Protein AF-Q0V6V8-F1 (afdb_monomer)

Structure (mmCIF, N/CA/C/O backbone):
data_AF-Q0V6V8-F1
#
_entry.id   AF-Q0V6V8-F1
#
loop_
_atom_site.group_PDB
_atom_site.id
_atom_site.type_symbol
_atom_site.label_atom_id
_atom_site.label_alt_id
_atom_site.label_comp_id
_atom_site.label_asym_id
_atom_site.label_entity_id
_atom_site.label_seq_id
_atom_site.pdbx_PDB_ins_code
_atom_site.Cartn_x
_atom_site.Cartn_y
_atom_site.Cartn_z
_atom_site.occupancy
_atom_site.B_iso_or_equiv
_atom_site.auth_seq_id
_atom_site.auth_comp_id
_atom_site.auth_asym_id
_atom_site.auth_atom_id
_atom_site.pdbx_PDB_model_num
ATOM 1 N N . MET A 1 1 ? 8.336 23.876 27.450 1.00 26.97 1 MET A N 1
ATOM 2 C CA . MET A 1 1 ? 8.026 23.634 26.025 1.00 26.97 1 MET A CA 1
ATOM 3 C C . MET A 1 1 ? 9.327 23.245 25.355 1.00 26.97 1 MET A C 1
ATOM 5 O O . MET A 1 1 ? 10.175 24.104 25.193 1.00 26.97 1 MET A O 1
ATOM 9 N N . GLY A 1 2 ? 9.538 21.956 25.108 1.00 22.91 2 GLY A N 1
ATOM 10 C CA . GLY A 1 2 ? 10.736 21.446 24.444 1.00 22.91 2 GLY A CA 1
ATOM 11 C C . GLY A 1 2 ? 10.290 20.450 23.388 1.00 22.91 2 GLY A C 1
ATOM 12 O O . GLY A 1 2 ? 9.698 19.428 23.730 1.00 22.91 2 GLY A O 1
ATOM 13 N N . GLU A 1 3 ? 10.479 20.805 22.122 1.00 25.12 3 GLU A N 1
ATOM 14 C CA . GLU A 1 3 ? 10.197 19.956 20.969 1.00 25.12 3 GLU A CA 1
ATOM 15 C C . GLU A 1 3 ? 11.310 18.912 20.848 1.00 25.12 3 GLU A C 1
ATOM 17 O O . GLU A 1 3 ? 12.482 19.253 20.697 1.00 25.12 3 GLU A O 1
ATOM 22 N N . LEU A 1 4 ? 10.954 17.631 20.945 1.00 24.23 4 LEU A N 1
ATOM 23 C CA . LEU A 1 4 ? 11.889 16.541 20.692 1.00 24.23 4 LEU A CA 1
ATOM 24 C C . LEU A 1 4 ? 11.848 16.213 19.195 1.00 24.23 4 LEU A C 1
ATOM 26 O O . LEU A 1 4 ? 10.980 15.480 18.727 1.00 24.23 4 LEU A O 1
ATOM 30 N N . MET A 1 5 ? 12.776 16.794 18.440 1.00 26.39 5 MET A N 1
ATOM 31 C CA . MET A 1 5 ? 12.994 16.497 17.026 1.00 26.39 5 MET A CA 1
ATOM 32 C C . MET A 1 5 ? 13.840 15.215 16.923 1.00 26.39 5 MET A C 1
ATOM 34 O O . MET A 1 5 ? 15.052 15.253 17.126 1.00 26.39 5 MET A O 1
ATOM 38 N N . LEU A 1 6 ? 13.219 14.059 16.662 1.00 28.25 6 LEU A N 1
ATOM 39 C CA . LEU A 1 6 ? 13.949 12.797 16.485 1.00 28.25 6 LEU A CA 1
ATOM 40 C C . LEU A 1 6 ? 14.248 12.569 14.997 1.00 28.25 6 LEU A C 1
ATOM 42 O O . LEU A 1 6 ? 13.395 12.117 14.239 1.00 28.25 6 LEU A O 1
ATOM 46 N N . PHE A 1 7 ? 15.473 12.887 14.583 1.00 23.91 7 PHE A N 1
ATOM 47 C CA . PHE A 1 7 ? 15.948 12.689 13.213 1.00 23.91 7 PHE A CA 1
ATOM 48 C C . PHE A 1 7 ? 16.562 11.284 13.078 1.00 23.91 7 PHE A C 1
ATOM 50 O O . PHE A 1 7 ? 17.737 11.078 13.382 1.00 23.91 7 PHE A O 1
ATOM 57 N N . VAL A 1 8 ? 15.781 10.287 12.650 1.00 29.03 8 VAL A N 1
ATOM 58 C CA . VAL A 1 8 ? 16.333 8.966 12.297 1.00 29.03 8 VAL A CA 1
ATOM 59 C C . VAL A 1 8 ? 16.793 9.032 10.843 1.00 29.03 8 VAL A C 1
ATOM 61 O O . VAL A 1 8 ? 15.977 9.143 9.936 1.00 29.03 8 VAL A O 1
ATOM 64 N N . ARG A 1 9 ? 18.112 8.972 10.624 1.00 24.50 9 ARG A N 1
ATOM 65 C CA . ARG A 1 9 ? 18.817 9.191 9.341 1.00 24.50 9 ARG A CA 1
ATOM 66 C C . ARG A 1 9 ? 18.415 8.290 8.151 1.00 24.50 9 ARG A C 1
ATOM 68 O O . ARG A 1 9 ? 19.031 8.405 7.098 1.00 24.50 9 ARG A O 1
ATOM 75 N N . THR A 1 10 ? 17.375 7.467 8.268 1.00 29.45 10 THR A N 1
ATOM 76 C CA . THR A 1 10 ? 16.919 6.548 7.208 1.00 29.45 10 THR A CA 1
ATOM 77 C C . THR A 1 10 ? 15.411 6.630 6.923 1.00 29.45 10 THR A C 1
ATOM 79 O O . THR A 1 10 ? 14.919 5.923 6.055 1.00 29.45 10 THR A O 1
ATOM 82 N N . LEU A 1 11 ? 14.653 7.506 7.592 1.00 34.38 11 LEU A N 1
ATOM 83 C CA . LEU A 1 11 ? 13.232 7.728 7.300 1.00 34.38 11 LEU A CA 1
ATOM 84 C C . LEU A 1 11 ? 12.907 9.218 7.428 1.00 34.38 11 LEU A C 1
ATOM 86 O O . LEU A 1 11 ? 13.152 9.813 8.475 1.00 34.38 11 LEU A O 1
ATOM 90 N N . GLY A 1 12 ? 12.308 9.820 6.400 1.00 29.38 12 GLY A N 1
ATOM 91 C CA . GLY A 1 12 ? 11.686 11.140 6.503 1.00 29.38 12 GLY A CA 1
ATOM 92 C C . GLY A 1 12 ? 10.381 11.055 7.293 1.00 29.38 12 GLY A C 1
ATOM 93 O O . GLY A 1 12 ? 9.306 11.289 6.763 1.00 29.38 12 GLY A O 1
ATOM 94 N N . LEU A 1 13 ? 10.444 10.667 8.562 1.00 35.47 13 LEU A N 1
ATOM 95 C CA . LEU A 1 13 ? 9.288 10.659 9.448 1.00 35.47 13 LEU A CA 1
ATOM 96 C C . LEU A 1 13 ? 9.053 12.098 9.940 1.00 35.47 13 LEU A C 1
ATOM 98 O O . LEU A 1 13 ? 9.766 12.570 10.825 1.00 35.47 13 LEU A O 1
ATOM 102 N N . LEU A 1 14 ? 8.085 12.819 9.369 1.00 34.00 14 LEU A N 1
ATOM 103 C CA . LEU A 1 14 ? 7.669 14.117 9.905 1.00 34.00 14 LEU A CA 1
ATOM 104 C C . LEU A 1 14 ? 6.582 13.872 10.952 1.00 34.00 14 LEU A C 1
ATOM 106 O O . LEU A 1 14 ? 5.425 13.628 10.616 1.00 34.00 14 LEU A O 1
ATOM 110 N N . ILE A 1 15 ? 6.963 13.927 12.229 1.00 38.44 15 ILE A N 1
ATOM 111 C CA . ILE A 1 15 ? 6.007 13.925 13.336 1.00 38.44 15 ILE A CA 1
ATOM 112 C C . ILE A 1 15 ? 5.662 15.380 13.653 1.00 38.44 15 ILE A C 1
ATOM 114 O O . ILE A 1 15 ? 6.440 16.068 14.316 1.00 38.44 15 ILE A O 1
ATOM 118 N N . ARG A 1 16 ? 4.510 15.870 13.186 1.00 36.81 16 ARG A N 1
ATOM 119 C CA . ARG A 1 16 ? 4.026 17.216 13.527 1.00 36.81 16 ARG A CA 1
ATOM 120 C C . ARG A 1 16 ? 2.822 17.092 14.443 1.00 36.81 16 ARG A C 1
ATOM 122 O O . ARG A 1 16 ? 1.744 16.718 14.010 1.00 36.81 16 ARG A O 1
ATOM 129 N N . GLY A 1 17 ? 3.018 17.375 15.729 1.00 37.09 17 GLY A N 1
ATOM 130 C CA . GLY A 1 17 ? 1.964 17.787 16.668 1.00 37.09 17 GLY A CA 1
ATOM 131 C C . GLY A 1 17 ? 0.726 16.898 16.876 1.00 37.09 17 GLY A C 1
ATOM 132 O O . GLY A 1 17 ? -0.144 17.362 17.608 1.00 37.09 17 GLY A O 1
ATOM 133 N N . LYS A 1 18 ? 0.638 15.704 16.262 1.00 36.09 18 LYS A N 1
ATOM 134 C CA . LYS A 1 18 ? -0.418 14.657 16.310 1.00 36.09 18 LYS A CA 1
ATOM 135 C C . LYS A 1 18 ? -0.394 13.744 15.065 1.00 36.09 18 LYS A C 1
ATOM 137 O O . LYS A 1 18 ? -1.067 12.718 15.063 1.00 36.09 18 LYS A O 1
ATOM 142 N N . GLU A 1 19 ? 0.377 14.084 14.036 1.00 37.41 19 GLU A N 1
ATOM 143 C CA . GLU A 1 19 ? 0.430 13.377 12.750 1.00 37.41 19 GLU A CA 1
ATOM 144 C C . GLU A 1 19 ? 1.799 12.738 12.514 1.00 37.41 19 GLU A C 1
ATOM 146 O O . GLU A 1 19 ? 2.819 13.288 12.932 1.00 37.41 19 GLU A O 1
ATOM 151 N N . VAL A 1 20 ? 1.819 11.588 11.833 1.00 38.41 20 VAL A N 1
ATOM 152 C CA . VAL A 1 20 ? 3.042 10.929 11.362 1.00 38.41 20 VAL A CA 1
ATOM 153 C C . VAL A 1 20 ? 2.982 10.867 9.837 1.00 38.41 20 VAL A C 1
ATOM 155 O O . VAL A 1 20 ? 2.332 9.994 9.266 1.00 38.41 20 VAL A O 1
ATOM 158 N N . GLY A 1 21 ? 3.671 11.790 9.168 1.00 33.84 21 GLY A N 1
ATOM 159 C CA . GLY A 1 21 ? 3.926 11.697 7.733 1.00 33.84 21 GLY A CA 1
ATOM 160 C C . GLY A 1 21 ? 5.146 10.814 7.482 1.00 33.84 21 GLY A C 1
ATOM 161 O O . GLY A 1 21 ? 6.249 11.169 7.898 1.00 33.84 21 GLY A O 1
ATOM 162 N N . LEU A 1 22 ? 4.973 9.668 6.818 1.00 35.56 22 LEU A N 1
ATOM 163 C CA . LEU A 1 22 ? 6.096 8.903 6.272 1.00 35.56 22 LEU A CA 1
ATOM 164 C C . LEU A 1 22 ? 6.492 9.507 4.916 1.00 35.56 22 LEU A C 1
ATOM 166 O O . LEU A 1 22 ? 5.896 9.191 3.893 1.00 35.56 22 LEU A O 1
ATOM 170 N N . TYR A 1 23 ? 7.520 10.349 4.896 1.00 33.91 23 TYR A N 1
ATOM 171 C CA . TYR A 1 23 ? 8.193 10.777 3.671 1.00 33.91 23 TYR A CA 1
ATOM 172 C C . TYR A 1 23 ? 9.336 9.798 3.379 1.00 33.91 23 TYR A C 1
ATOM 174 O O . TYR A 1 23 ? 10.405 9.842 3.993 1.00 33.91 23 TYR A O 1
ATOM 182 N N . VAL A 1 24 ? 9.098 8.860 2.462 1.00 36.22 24 VAL A N 1
ATOM 183 C CA . VAL A 1 24 ? 10.110 7.882 2.041 1.00 36.22 24 VAL A CA 1
ATOM 184 C C . VAL A 1 24 ? 10.928 8.470 0.892 1.00 36.22 24 VAL A C 1
ATOM 186 O O . VAL A 1 24 ? 10.384 8.859 -0.138 1.00 36.22 24 VAL A O 1
ATOM 189 N N . LYS A 1 25 ? 12.253 8.525 1.066 1.00 34.59 25 LYS A N 1
ATOM 190 C CA . LYS A 1 25 ? 13.203 8.766 -0.025 1.00 34.59 25 LYS A CA 1
ATOM 191 C C . LYS A 1 25 ? 13.348 7.458 -0.804 1.00 34.59 25 LYS A C 1
ATOM 193 O O . LYS A 1 25 ? 13.936 6.519 -0.280 1.00 34.59 25 LYS A O 1
ATOM 198 N N . GLN A 1 26 ? 12.817 7.400 -2.021 1.00 39.97 26 GLN A N 1
ATOM 199 C CA . GLN A 1 26 ? 12.976 6.234 -2.890 1.00 39.97 26 GLN A CA 1
ATOM 200 C C . GLN A 1 26 ? 14.345 6.253 -3.558 1.00 39.97 26 GLN A C 1
ATOM 202 O O . GLN A 1 26 ? 14.720 7.240 -4.191 1.00 39.97 26 GLN A O 1
ATOM 207 N N . LEU A 1 27 ? 15.090 5.165 -3.396 1.00 39.53 27 LEU A N 1
ATOM 208 C CA . LEU A 1 27 ? 16.346 4.915 -4.090 1.00 39.53 27 LEU A CA 1
ATOM 209 C C . LEU A 1 27 ? 16.116 3.743 -5.043 1.00 39.53 27 LEU A C 1
ATOM 211 O O . LEU A 1 27 ? 15.821 2.639 -4.599 1.00 39.53 27 LEU A O 1
ATOM 21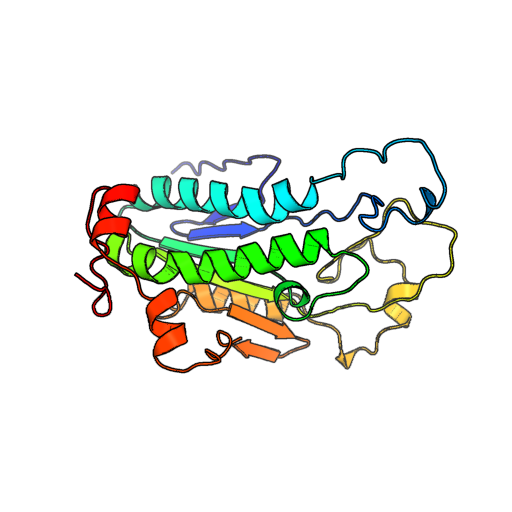5 N N . VAL A 1 28 ? 16.261 3.989 -6.342 1.00 48.75 28 VAL A N 1
ATOM 216 C CA . VAL A 1 28 ? 16.497 2.942 -7.344 1.00 48.75 28 VAL A CA 1
ATOM 217 C C . VAL A 1 28 ? 17.877 3.229 -7.925 1.00 48.75 28 VAL A C 1
ATOM 219 O O . VAL A 1 28 ? 18.030 3.717 -9.036 1.00 48.75 28 VAL A O 1
ATOM 222 N N . ASP A 1 29 ? 18.904 3.073 -7.094 1.00 45.50 29 ASP A N 1
ATOM 223 C CA . ASP A 1 29 ? 20.272 3.480 -7.452 1.00 45.50 29 ASP A CA 1
ATOM 224 C C . ASP A 1 29 ? 21.145 2.299 -7.907 1.00 45.50 29 ASP A C 1
ATOM 226 O O . ASP A 1 29 ? 22.296 2.485 -8.287 1.00 45.50 29 ASP A O 1
ATOM 230 N N . GLU A 1 30 ? 20.607 1.075 -7.931 1.00 49.97 30 GLU A N 1
ATOM 231 C CA . GLU A 1 30 ? 21.398 -0.118 -8.237 1.00 49.97 30 GLU A CA 1
ATOM 232 C C . GLU A 1 30 ? 20.890 -0.834 -9.491 1.00 49.97 30 GLU A C 1
ATOM 234 O O . GLU A 1 30 ? 19.755 -1.298 -9.576 1.00 49.97 30 GLU A O 1
ATOM 239 N N . CYS A 1 31 ? 21.763 -0.928 -10.497 1.00 53.81 31 CYS A N 1
ATOM 240 C CA . CYS A 1 31 ? 21.500 -1.569 -11.788 1.00 53.81 31 CYS A CA 1
ATOM 241 C C . CYS A 1 31 ? 21.583 -3.099 -11.701 1.00 53.81 31 CYS A C 1
ATOM 243 O O . CYS A 1 31 ? 22.208 -3.744 -12.545 1.00 53.81 31 CYS A O 1
ATOM 245 N N . SER A 1 32 ? 20.981 -3.692 -10.671 1.00 62.06 32 SER A N 1
ATOM 246 C CA . SER A 1 32 ? 20.767 -5.134 -10.643 1.00 62.06 32 SER A CA 1
ATOM 247 C C . SER A 1 32 ? 19.559 -5.466 -11.527 1.00 62.06 32 SER A C 1
ATOM 249 O O . SER A 1 32 ? 18.553 -4.759 -11.534 1.00 62.06 32 SER A O 1
ATOM 251 N N . SER A 1 33 ? 19.674 -6.506 -12.354 1.00 74.56 33 SER A N 1
ATOM 252 C CA . SER A 1 33 ? 18.613 -6.900 -13.284 1.00 74.56 33 SER A CA 1
ATOM 253 C C . SER A 1 33 ? 18.130 -8.298 -12.953 1.00 74.56 33 SER A C 1
ATOM 255 O O . SER A 1 33 ? 18.869 -9.269 -13.121 1.00 74.56 33 SER A O 1
ATOM 257 N N . ILE A 1 34 ? 16.861 -8.411 -12.550 1.00 83.75 34 ILE A N 1
ATOM 258 C CA . ILE A 1 34 ? 16.223 -9.709 -12.286 1.00 83.75 34 ILE A CA 1
ATOM 259 C C . ILE A 1 34 ? 16.219 -10.614 -13.526 1.00 83.75 34 ILE A C 1
ATOM 261 O O . ILE A 1 34 ? 16.162 -11.835 -13.415 1.00 83.75 34 ILE A O 1
ATOM 265 N N . TYR A 1 35 ? 16.305 -10.018 -14.717 1.00 87.56 35 TYR A N 1
ATOM 266 C CA . TYR A 1 35 ? 16.298 -10.741 -15.981 1.00 87.56 35 TYR A CA 1
ATOM 267 C C . TYR A 1 35 ? 17.597 -11.491 -16.262 1.00 87.56 35 TYR A C 1
ATOM 269 O O . TYR A 1 35 ? 17.593 -12.376 -17.117 1.00 87.56 35 TYR A O 1
ATOM 277 N N . ILE A 1 36 ? 18.699 -11.122 -15.591 1.00 88.94 36 ILE A N 1
ATOM 278 C CA . ILE A 1 36 ? 20.015 -11.771 -15.685 1.00 88.94 36 ILE A CA 1
ATOM 279 C C . ILE A 1 36 ? 20.434 -12.095 -17.131 1.00 88.94 36 ILE A C 1
ATOM 281 O O . ILE A 1 36 ? 21.051 -13.124 -17.394 1.00 88.94 36 ILE A O 1
ATOM 285 N N . PHE A 1 37 ? 20.106 -11.225 -18.098 1.00 88.62 37 PHE A N 1
ATOM 286 C CA . PHE A 1 37 ? 20.360 -11.501 -19.519 1.00 88.62 37 PHE A CA 1
ATOM 287 C C . PHE A 1 37 ? 21.846 -11.726 -19.824 1.00 88.62 37 PHE A C 1
ATOM 289 O O . PHE A 1 37 ? 22.172 -12.486 -20.733 1.00 88.62 37 PHE A O 1
ATOM 296 N N . GLU A 1 38 ? 22.737 -11.128 -19.035 1.00 85.81 38 GLU A N 1
ATOM 297 C CA . GLU A 1 38 ? 24.189 -11.321 -19.124 1.00 85.81 38 GLU A CA 1
ATOM 298 C C . GLU A 1 38 ? 24.652 -12.710 -18.649 1.00 85.81 38 GLU A C 1
ATOM 300 O O . GLU A 1 38 ? 25.724 -13.163 -19.033 1.00 85.81 38 GLU A O 1
ATOM 305 N N . HIS A 1 39 ? 23.833 -13.427 -17.871 1.00 90.56 39 HIS A N 1
ATOM 306 C CA . HIS A 1 39 ? 24.084 -14.813 -17.457 1.00 90.56 39 HIS A CA 1
ATOM 307 C C . HIS A 1 39 ? 23.567 -15.850 -18.466 1.00 90.56 39 HIS A C 1
ATOM 309 O O . HIS A 1 39 ? 23.636 -17.053 -18.205 1.00 90.56 39 HIS A O 1
ATOM 315 N N . ARG A 1 40 ? 23.046 -15.433 -19.628 1.00 92.12 40 ARG A N 1
ATOM 316 C CA . ARG A 1 40 ? 22.570 -16.372 -20.651 1.00 92.12 40 ARG A CA 1
ATOM 317 C C . ARG A 1 40 ? 23.726 -17.272 -21.112 1.00 92.12 40 ARG A C 1
ATOM 319 O O . ARG A 1 40 ? 24.768 -16.779 -21.526 1.00 92.12 40 ARG A O 1
ATOM 326 N N . ASN A 1 41 ? 23.511 -18.589 -21.070 1.00 94.50 41 ASN A N 1
ATOM 327 C CA . ASN A 1 41 ? 24.505 -19.630 -21.385 1.00 94.50 41 ASN A CA 1
ATOM 328 C C . ASN A 1 41 ? 25.704 -19.709 -20.416 1.00 94.50 41 ASN A C 1
ATOM 330 O O . ASN A 1 41 ? 26.727 -20.294 -20.761 1.00 94.50 41 ASN A O 1
ATOM 334 N N . SER A 1 42 ? 25.603 -19.119 -19.223 1.00 92.69 42 SER A N 1
ATOM 335 C CA . SER A 1 42 ? 26.623 -19.248 -18.182 1.00 92.69 42 SER A CA 1
ATOM 336 C C . SER A 1 42 ? 26.336 -20.456 -17.288 1.00 92.69 42 SER A C 1
ATOM 338 O O . SER A 1 42 ? 25.234 -20.575 -16.760 1.00 92.69 42 SER A O 1
ATOM 340 N N . ASP A 1 43 ? 27.350 -21.283 -17.022 1.00 93.81 43 ASP A N 1
ATOM 341 C CA . ASP A 1 43 ? 27.292 -22.323 -15.979 1.00 93.81 43 ASP A CA 1
ATOM 342 C C . ASP A 1 43 ? 27.473 -21.743 -14.560 1.00 93.81 43 ASP A C 1
ATOM 344 O O . ASP A 1 43 ? 27.392 -22.455 -13.557 1.00 93.81 43 ASP A O 1
ATOM 348 N N . LYS A 1 44 ? 27.741 -20.432 -14.449 1.00 94.19 44 LYS A N 1
ATOM 349 C CA . LYS A 1 44 ? 27.872 -19.741 -13.162 1.00 94.19 44 LYS A CA 1
ATOM 350 C C . LYS A 1 44 ? 26.500 -19.353 -12.630 1.00 94.19 44 LYS A C 1
ATOM 352 O O . LYS A 1 44 ? 25.760 -18.618 -13.288 1.00 94.19 44 LYS A O 1
ATOM 357 N N . ILE A 1 45 ? 26.231 -19.761 -11.392 1.00 90.69 45 ILE A N 1
ATOM 358 C CA . ILE A 1 45 ? 25.057 -19.335 -10.624 1.00 90.69 45 ILE A CA 1
ATOM 359 C C . ILE A 1 45 ? 25.007 -17.794 -10.602 1.00 90.69 45 ILE A C 1
ATOM 361 O O . ILE A 1 45 ? 26.034 -17.167 -10.310 1.00 90.69 45 ILE A O 1
ATOM 365 N N . PRO A 1 46 ? 23.860 -17.170 -10.932 1.00 89.06 46 PRO A N 1
ATOM 366 C CA . PRO A 1 46 ? 23.726 -15.721 -10.892 1.00 89.06 46 PRO A CA 1
ATOM 367 C C . PRO A 1 46 ? 23.913 -15.176 -9.472 1.00 89.06 46 PRO A C 1
ATOM 369 O O . PRO A 1 46 ? 23.641 -15.883 -8.496 1.00 89.06 46 PRO A O 1
ATOM 372 N N . PRO A 1 47 ? 24.379 -13.923 -9.332 1.00 85.19 47 PRO A N 1
ATOM 373 C CA . PRO A 1 47 ? 24.462 -13.294 -8.026 1.00 85.19 47 PRO A CA 1
ATOM 374 C C . PRO A 1 47 ? 23.073 -13.235 -7.388 1.00 85.19 47 PRO A C 1
ATOM 376 O O . PRO A 1 47 ? 22.049 -13.158 -8.072 1.00 85.19 47 PRO A O 1
ATOM 379 N N . LYS A 1 48 ? 23.043 -13.253 -6.054 1.00 86.75 48 LYS A N 1
ATOM 380 C CA . LYS A 1 48 ? 21.819 -12.962 -5.307 1.00 86.75 48 LYS A CA 1
ATOM 381 C C . LYS A 1 48 ? 21.280 -11.595 -5.773 1.00 86.75 48 LYS A C 1
ATOM 383 O O . LYS A 1 48 ? 22.085 -10.668 -5.864 1.00 86.75 48 LYS A O 1
ATOM 388 N N . PRO A 1 49 ? 19.971 -11.459 -6.048 1.00 86.25 49 PRO A N 1
ATOM 389 C CA . PRO A 1 49 ? 19.399 -10.165 -6.402 1.00 86.25 49 PRO A CA 1
ATOM 390 C C . PRO A 1 49 ? 19.608 -9.166 -5.261 1.00 86.25 49 PRO A C 1
ATOM 392 O O . PRO A 1 49 ? 19.534 -9.544 -4.083 1.00 86.25 49 PRO A O 1
ATOM 395 N N . ASP A 1 50 ? 19.862 -7.908 -5.615 1.00 83.19 50 ASP A N 1
ATOM 396 C CA . ASP A 1 50 ? 19.730 -6.824 -4.650 1.00 83.19 50 ASP A CA 1
ATOM 397 C C . ASP A 1 50 ? 18.244 -6.674 -4.299 1.00 83.19 50 ASP A C 1
ATOM 399 O O . ASP A 1 50 ? 17.388 -6.784 -5.171 1.00 83.19 50 ASP A O 1
ATOM 403 N N . LEU A 1 51 ? 17.950 -6.525 -3.008 1.00 86.50 51 LEU A N 1
ATOM 404 C CA . LEU A 1 51 ? 16.595 -6.350 -2.478 1.00 86.50 51 LEU A CA 1
ATOM 405 C C . LEU A 1 51 ? 16.470 -5.051 -1.667 1.00 86.50 51 LEU A C 1
ATOM 407 O O . LEU A 1 51 ? 15.554 -4.898 -0.853 1.00 86.50 51 LEU A O 1
ATOM 411 N N . SER A 1 52 ? 17.421 -4.129 -1.844 1.00 80.06 52 SER A N 1
ATOM 412 C CA . SER A 1 52 ? 17.455 -2.838 -1.161 1.00 80.06 52 SER A CA 1
ATOM 413 C C . SER A 1 52 ? 16.182 -2.025 -1.413 1.00 80.06 52 SER A C 1
ATOM 415 O O . SER A 1 52 ? 15.650 -1.416 -0.482 1.00 80.06 52 SER A O 1
ATOM 417 N N . CYS A 1 53 ? 15.634 -2.083 -2.632 1.00 76.94 53 CYS A N 1
ATOM 418 C CA . CYS A 1 53 ? 14.381 -1.424 -2.978 1.00 76.94 53 CYS A CA 1
ATOM 419 C C . CYS A 1 53 ? 13.225 -1.984 -2.142 1.00 76.94 53 CYS A C 1
ATOM 421 O O . CYS A 1 53 ? 12.513 -1.220 -1.496 1.00 76.94 53 CYS A O 1
ATOM 423 N N . THR A 1 54 ? 13.082 -3.307 -2.052 1.00 85.44 54 THR A N 1
ATOM 424 C CA . THR A 1 54 ? 12.069 -3.947 -1.196 1.00 85.44 54 THR A CA 1
ATOM 425 C C . THR A 1 54 ? 12.242 -3.591 0.285 1.00 85.44 54 THR A C 1
ATOM 427 O O . THR A 1 54 ? 11.262 -3.323 0.993 1.00 85.44 54 THR A O 1
ATOM 430 N N . ASP A 1 55 ? 13.483 -3.583 0.771 1.00 83.75 55 ASP A N 1
ATOM 431 C CA . ASP A 1 55 ? 13.807 -3.259 2.160 1.00 83.75 55 ASP A CA 1
ATOM 432 C C . ASP A 1 55 ? 13.415 -1.819 2.518 1.00 83.75 55 ASP A C 1
ATOM 434 O O . ASP A 1 55 ? 12.865 -1.567 3.593 1.00 83.75 55 ASP A O 1
ATOM 438 N N . ILE A 1 56 ? 13.638 -0.876 1.607 1.00 77.38 56 ILE A N 1
ATOM 439 C CA . ILE A 1 56 ? 13.313 0.536 1.817 1.00 77.38 56 ILE A CA 1
ATOM 440 C C . ILE A 1 56 ? 11.821 0.789 1.579 1.00 77.38 56 ILE A C 1
ATOM 442 O O . ILE A 1 56 ? 11.125 1.285 2.469 1.00 77.38 56 ILE A O 1
ATOM 446 N N . ASP A 1 57 ? 11.315 0.428 0.401 1.00 80.25 57 ASP A N 1
ATOM 447 C CA . ASP A 1 57 ? 10.004 0.864 -0.078 1.00 80.25 57 ASP A CA 1
ATOM 448 C C . ASP A 1 57 ? 8.852 0.100 0.567 1.00 80.25 57 ASP A C 1
ATOM 450 O O . ASP A 1 57 ? 7.786 0.684 0.764 1.00 80.25 57 ASP A O 1
ATOM 454 N N . TYR A 1 58 ? 9.053 -1.173 0.927 1.00 89.44 58 TYR A N 1
ATOM 455 C CA . TYR A 1 58 ? 8.015 -1.980 1.563 1.00 89.44 58 TYR A CA 1
ATOM 456 C C . TYR A 1 58 ? 8.276 -2.219 3.049 1.00 89.44 58 TYR A C 1
ATOM 458 O O . TYR A 1 58 ? 7.434 -1.852 3.877 1.00 89.44 58 TYR A O 1
ATOM 466 N N . LYS A 1 59 ? 9.434 -2.781 3.434 1.00 90.25 59 LYS A N 1
ATOM 467 C CA . LYS A 1 59 ? 9.686 -3.061 4.864 1.00 90.25 59 LYS A CA 1
ATOM 468 C C . LYS A 1 59 ? 9.707 -1.776 5.690 1.00 90.25 59 LYS A C 1
ATOM 470 O O . LYS A 1 59 ? 9.178 -1.774 6.800 1.00 90.25 59 LYS A O 1
ATOM 475 N N . GLY A 1 60 ? 10.225 -0.677 5.137 1.00 85.38 60 GLY A N 1
ATOM 476 C CA . GLY A 1 60 ? 10.156 0.647 5.759 1.00 85.38 60 GLY A CA 1
ATOM 477 C C . GLY A 1 60 ? 8.726 1.074 6.112 1.00 85.38 60 GLY A C 1
ATOM 478 O O . GLY A 1 60 ? 8.486 1.542 7.226 1.00 85.38 60 GLY A O 1
ATOM 479 N N . VAL A 1 61 ? 7.755 0.838 5.222 1.00 88.56 61 VAL A N 1
ATOM 480 C CA . VAL A 1 61 ? 6.332 1.138 5.469 1.00 88.56 61 VAL A CA 1
ATOM 481 C C . VAL A 1 61 ? 5.750 0.230 6.549 1.00 88.56 61 VAL A C 1
ATOM 483 O O . VAL A 1 61 ? 5.047 0.714 7.438 1.00 88.56 61 VAL A O 1
ATOM 486 N N . VAL A 1 62 ? 6.062 -1.067 6.523 1.00 94.81 62 VAL A N 1
ATOM 487 C CA . VAL A 1 62 ? 5.572 -2.029 7.524 1.00 94.81 62 VAL A CA 1
ATOM 488 C C . VAL A 1 62 ? 6.094 -1.678 8.922 1.00 94.81 62 VAL A C 1
ATOM 490 O O . VAL A 1 62 ? 5.302 -1.525 9.856 1.00 94.81 62 VAL A O 1
ATOM 493 N N . TYR A 1 63 ? 7.407 -1.475 9.069 1.00 92.25 63 TYR A N 1
ATOM 494 C CA . TYR A 1 63 ? 8.011 -1.093 10.349 1.00 92.25 63 TYR A CA 1
ATOM 495 C C . TYR A 1 63 ? 7.540 0.282 10.819 1.00 92.25 63 TYR A C 1
ATOM 497 O O . TYR A 1 63 ? 7.199 0.452 11.991 1.00 92.25 63 TYR A O 1
ATOM 505 N N . GLY A 1 64 ? 7.471 1.254 9.907 1.00 88.50 64 GLY A N 1
ATOM 506 C CA . GLY A 1 64 ? 6.968 2.591 10.202 1.00 88.50 64 GLY A CA 1
ATOM 507 C C . GLY A 1 64 ? 5.526 2.567 10.698 1.00 88.50 64 GLY A C 1
ATOM 508 O O . GLY A 1 64 ? 5.216 3.230 11.682 1.00 88.50 64 GLY A O 1
ATOM 509 N N . THR A 1 65 ? 4.670 1.741 10.094 1.00 93.81 65 THR A N 1
ATOM 510 C CA . THR A 1 65 ? 3.272 1.571 10.514 1.00 93.81 65 THR A CA 1
ATOM 511 C C . THR A 1 65 ? 3.181 0.974 11.915 1.00 93.81 65 THR A C 1
ATOM 513 O O . THR A 1 65 ? 2.461 1.501 12.758 1.00 93.81 65 THR A O 1
ATOM 516 N N . GLN A 1 66 ? 3.952 -0.075 12.216 1.00 95.00 66 GLN A N 1
ATOM 517 C CA . GLN A 1 66 ? 3.953 -0.682 13.550 1.00 95.00 66 GLN A CA 1
ATOM 518 C C . GLN A 1 66 ? 4.418 0.300 14.637 1.00 95.00 66 GLN A C 1
ATOM 520 O O . GLN A 1 66 ? 3.802 0.396 15.703 1.00 95.00 66 GLN A O 1
ATOM 525 N N . LEU A 1 67 ? 5.487 1.054 14.367 1.00 93.50 67 LEU A N 1
ATOM 526 C CA . LEU A 1 67 ? 5.976 2.086 15.280 1.00 93.50 67 LEU A CA 1
ATOM 527 C C . LEU A 1 67 ? 4.966 3.229 15.426 1.00 93.50 67 LEU A C 1
ATOM 529 O O . LEU A 1 67 ? 4.712 3.671 16.547 1.00 93.50 67 LEU A O 1
ATOM 533 N N . ALA A 1 68 ? 4.351 3.669 14.326 1.00 88.62 68 ALA A N 1
ATOM 534 C CA . ALA A 1 68 ? 3.310 4.689 14.343 1.00 88.62 68 ALA A CA 1
ATOM 535 C C . ALA A 1 68 ? 2.143 4.264 15.238 1.00 88.62 68 ALA A C 1
ATOM 537 O O . ALA A 1 68 ? 1.785 5.023 16.130 1.00 88.62 68 ALA A O 1
ATOM 538 N N . ILE A 1 69 ? 1.637 3.032 15.103 1.00 95.38 69 ILE A N 1
ATOM 539 C CA . ILE A 1 69 ? 0.592 2.481 1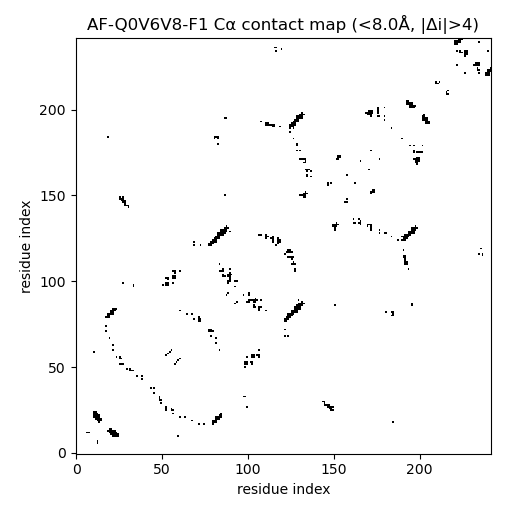5.984 1.00 95.38 69 ILE A CA 1
ATOM 540 C C . ILE A 1 69 ? 1.017 2.580 17.455 1.00 95.38 69 ILE A C 1
ATOM 542 O O . ILE A 1 69 ? 0.271 3.091 18.291 1.00 95.38 69 ILE A O 1
ATOM 546 N N . HIS A 1 70 ? 2.239 2.149 17.786 1.00 94.31 70 HIS A N 1
ATOM 547 C CA . HIS A 1 70 ? 2.741 2.197 19.161 1.00 94.31 70 HIS A CA 1
ATOM 548 C C . HIS A 1 70 ? 2.754 3.617 19.749 1.00 94.31 70 HIS A C 1
ATOM 550 O O . HIS A 1 70 ? 2.381 3.804 20.909 1.00 94.31 70 HIS A O 1
ATOM 556 N N . PHE A 1 71 ? 3.191 4.615 18.980 1.00 92.06 71 PHE A N 1
ATOM 557 C CA . PHE A 1 71 ? 3.272 5.998 19.456 1.00 92.06 71 PHE A CA 1
ATOM 558 C C . PHE A 1 71 ? 1.930 6.738 19.388 1.00 92.06 71 PHE A C 1
ATOM 560 O O . PHE A 1 71 ? 1.637 7.516 20.292 1.00 92.06 71 PHE A O 1
ATOM 567 N N . MET A 1 72 ? 1.078 6.452 18.403 1.00 92.69 72 MET A N 1
ATOM 568 C CA . MET A 1 72 ? -0.268 7.028 18.277 1.00 92.69 72 MET A CA 1
ATOM 569 C C . MET A 1 72 ? -1.184 6.623 19.435 1.00 92.69 72 MET A C 1
ATOM 571 O O . MET A 1 72 ? -1.993 7.429 19.891 1.00 92.69 72 MET A O 1
ATOM 575 N N . ARG A 1 73 ? -0.999 5.426 20.004 1.00 94.50 73 ARG A N 1
ATOM 576 C CA . ARG A 1 73 ? -1.658 5.011 21.258 1.00 94.50 73 ARG A CA 1
ATOM 577 C C . ARG A 1 73 ? -1.306 5.897 22.459 1.00 94.50 73 ARG A C 1
ATOM 579 O O . ARG A 1 73 ? -2.057 5.930 23.427 1.00 94.50 73 ARG A O 1
ATOM 586 N N . LYS A 1 74 ? -0.170 6.603 22.415 1.00 94.19 74 LYS A N 1
ATOM 587 C CA . LYS A 1 74 ? 0.312 7.492 23.488 1.00 94.19 74 LYS A CA 1
ATOM 588 C C . LYS A 1 74 ? -0.093 8.956 23.287 1.00 94.19 74 LYS A C 1
ATOM 590 O O . LYS A 1 74 ? 0.282 9.803 24.098 1.00 94.19 74 LYS A O 1
ATOM 595 N N . ASN A 1 75 ? -0.828 9.276 22.222 1.00 89.50 75 ASN A N 1
ATOM 596 C CA . ASN A 1 75 ? -1.381 10.612 22.026 1.00 89.50 75 ASN A CA 1
ATOM 597 C C . ASN A 1 75 ? -2.387 10.954 23.140 1.00 89.50 75 ASN A C 1
ATOM 599 O O . ASN A 1 75 ? -3.008 10.069 23.723 1.00 89.50 75 ASN A O 1
ATOM 603 N N . LYS A 1 76 ? -2.594 12.257 23.410 1.00 92.94 76 LYS A N 1
ATOM 604 C CA . LYS A 1 76 ? -3.598 12.722 24.398 1.00 92.94 76 LYS A CA 1
ATOM 605 C C . LYS A 1 76 ? -4.989 12.128 24.138 1.00 92.94 76 LYS A C 1
ATOM 607 O O . LYS A 1 76 ? -5.701 11.809 25.080 1.00 92.94 76 LYS A O 1
ATOM 612 N N . ALA A 1 77 ? -5.348 12.016 22.862 1.00 92.12 77 ALA A N 1
ATOM 613 C CA . ALA A 1 77 ? -6.439 11.186 22.382 1.00 92.12 77 ALA A CA 1
ATOM 614 C C . ALA A 1 77 ? -5.803 10.089 21.512 1.00 92.12 77 ALA A C 1
ATOM 616 O O . ALA A 1 77 ? -5.164 10.452 20.518 1.00 92.12 77 ALA A O 1
ATOM 617 N N . PRO A 1 78 ? -5.902 8.800 21.888 1.00 94.19 78 PRO A N 1
ATOM 618 C CA . PRO A 1 78 ? -5.356 7.707 21.091 1.00 94.19 78 PRO A CA 1
ATOM 619 C C . PRO A 1 78 ? -5.895 7.702 19.654 1.00 94.19 78 PRO A C 1
ATOM 621 O O . PRO A 1 78 ? -7.086 7.930 19.424 1.00 94.19 78 PRO A O 1
ATOM 624 N N . GLY A 1 79 ? -4.999 7.450 18.702 1.00 93.38 79 GLY A N 1
ATOM 625 C CA . GLY A 1 79 ? -5.298 7.444 17.269 1.00 93.38 79 GLY A CA 1
ATOM 626 C C . GLY A 1 79 ? -4.371 8.354 16.465 1.00 93.38 79 GLY A C 1
ATOM 627 O O . GLY A 1 79 ? -3.462 8.991 17.013 1.00 93.38 79 GLY A O 1
ATOM 628 N N . GLY A 1 80 ? -4.584 8.400 15.152 1.00 93.12 80 GLY A N 1
ATOM 629 C CA . GLY A 1 80 ? -3.761 9.192 14.238 1.00 93.12 80 GLY A CA 1
ATOM 630 C C . GLY A 1 80 ? -4.003 8.879 12.765 1.00 93.12 80 GLY A C 1
ATOM 631 O O . GLY A 1 80 ? -4.973 8.220 12.399 1.00 93.12 80 GLY A O 1
ATOM 632 N N . LYS A 1 81 ? -3.115 9.379 11.906 1.00 93.50 81 LYS A N 1
ATOM 633 C CA . LYS A 1 81 ? -3.230 9.254 10.449 1.00 93.50 81 LYS A CA 1
ATOM 634 C C . LYS A 1 81 ? -1.892 8.855 9.851 1.00 93.50 81 LYS A C 1
ATOM 636 O O . LYS A 1 81 ? -0.858 9.400 10.239 1.00 93.50 81 LYS A O 1
ATOM 641 N N . ILE A 1 82 ? -1.928 7.910 8.921 1.00 93.56 82 ILE A N 1
ATOM 642 C CA . ILE A 1 82 ? -0.777 7.400 8.180 1.00 93.56 82 ILE A CA 1
ATOM 643 C C . ILE A 1 82 ? -1.068 7.577 6.689 1.00 93.56 82 ILE A C 1
ATOM 645 O O . ILE A 1 82 ? -2.095 7.131 6.182 1.00 93.56 82 ILE A O 1
ATOM 649 N N . VAL A 1 83 ? -0.144 8.196 5.961 1.00 92.19 83 VAL A N 1
ATOM 650 C CA . VAL A 1 83 ? -0.211 8.273 4.498 1.00 92.19 83 VAL A CA 1
ATOM 651 C C . VAL A 1 83 ? 1.081 7.704 3.934 1.00 92.19 83 VAL A C 1
ATOM 653 O O . VAL A 1 83 ? 2.163 8.204 4.233 1.00 92.19 83 VAL A O 1
ATOM 656 N N . ALA A 1 84 ? 0.967 6.630 3.158 1.00 90.19 84 ALA A N 1
ATOM 657 C CA . ALA A 1 84 ? 2.095 5.948 2.540 1.00 90.19 84 ALA A CA 1
ATOM 658 C C . ALA A 1 84 ? 2.314 6.421 1.096 1.00 90.19 84 ALA A C 1
ATOM 660 O O . ALA A 1 84 ? 1.366 6.634 0.337 1.00 90.19 84 ALA A O 1
ATOM 661 N N . THR A 1 85 ? 3.578 6.526 0.688 1.00 85.56 85 THR A N 1
ATOM 662 C CA . THR A 1 85 ? 3.948 6.803 -0.705 1.00 85.56 85 THR A CA 1
ATOM 663 C C . THR A 1 85 ? 4.085 5.499 -1.488 1.00 85.56 85 THR A C 1
ATOM 665 O O . THR A 1 85 ? 5.030 4.730 -1.283 1.00 85.56 85 THR A O 1
ATOM 668 N N . ALA A 1 86 ? 3.158 5.253 -2.408 1.00 89.62 86 ALA A N 1
ATOM 669 C CA . ALA A 1 86 ? 3.242 4.196 -3.405 1.00 89.62 86 ALA A CA 1
ATOM 670 C C . ALA A 1 86 ? 3.744 4.769 -4.748 1.00 89.62 86 ALA A C 1
ATOM 672 O O . ALA A 1 86 ? 4.615 5.634 -4.768 1.00 89.62 86 ALA A O 1
ATOM 673 N N . SER A 1 87 ? 3.238 4.272 -5.876 1.00 87.25 87 SER A N 1
ATOM 674 C CA . SER A 1 87 ? 3.559 4.748 -7.225 1.00 87.25 87 SER A CA 1
ATOM 675 C C . SER A 1 87 ? 2.493 4.248 -8.194 1.00 87.25 87 SER A C 1
ATOM 677 O O . SER A 1 87 ? 1.899 3.206 -7.936 1.00 87.25 87 SER A O 1
ATOM 679 N N . VAL A 1 88 ? 2.275 4.917 -9.328 1.00 84.88 88 VAL A N 1
ATOM 680 C CA . VAL A 1 88 ? 1.436 4.344 -10.400 1.00 84.88 88 VAL A CA 1
ATOM 681 C C . VAL A 1 88 ? 1.967 2.989 -10.889 1.00 84.88 88 VAL A C 1
ATOM 683 O O . VAL A 1 88 ? 1.183 2.129 -11.285 1.00 84.88 88 VAL A O 1
ATOM 686 N N . ALA A 1 89 ? 3.277 2.749 -10.750 1.00 83.38 89 ALA A N 1
ATOM 687 C CA . ALA A 1 89 ? 3.903 1.470 -11.072 1.00 83.38 89 ALA A CA 1
ATOM 688 C C . ALA A 1 89 ? 3.425 0.304 -10.176 1.00 83.38 89 ALA A C 1
ATOM 690 O O . ALA A 1 89 ? 3.535 -0.861 -10.539 1.00 83.38 89 ALA A O 1
ATOM 691 N N . ALA A 1 90 ? 2.805 0.618 -9.029 1.00 87.81 90 ALA A N 1
ATOM 692 C CA . ALA A 1 90 ? 2.111 -0.351 -8.177 1.00 87.81 90 ALA A CA 1
ATOM 693 C C . ALA A 1 90 ? 0.845 -0.940 -8.822 1.00 87.81 90 ALA A C 1
ATOM 695 O O . ALA A 1 90 ? 0.290 -1.916 -8.316 1.00 87.81 90 ALA A O 1
ATOM 696 N N . ILE A 1 91 ? 0.328 -0.278 -9.859 1.00 89.25 91 ILE A N 1
ATOM 697 C CA . ILE A 1 91 ? -0.979 -0.535 -10.468 1.00 89.25 91 ILE A CA 1
ATOM 698 C C . ILE A 1 91 ? -0.777 -1.015 -11.897 1.00 89.25 91 ILE A C 1
ATOM 700 O O . ILE A 1 91 ? -1.294 -2.061 -12.281 1.00 89.25 91 ILE A O 1
ATOM 704 N N . VAL A 1 92 ? 0.004 -0.253 -12.662 1.00 86.06 92 VAL A N 1
ATOM 705 C CA . VAL A 1 92 ? 0.438 -0.603 -14.010 1.00 86.06 92 VAL A CA 1
ATOM 706 C C . VAL A 1 92 ? 1.961 -0.718 -13.974 1.00 86.06 92 VAL A C 1
ATOM 708 O O . VAL A 1 92 ? 2.622 0.319 -13.923 1.00 86.06 92 VAL A O 1
ATOM 711 N N . PRO A 1 93 ? 2.516 -1.944 -13.947 1.00 84.56 93 PRO A N 1
ATOM 712 C CA . PRO A 1 93 ? 3.950 -2.155 -13.784 1.00 84.56 93 PRO A CA 1
ATOM 713 C C . PRO A 1 93 ? 4.731 -1.642 -14.993 1.00 84.56 93 PRO A C 1
ATOM 715 O O . PRO A 1 93 ? 4.184 -1.467 -16.084 1.00 84.56 93 PRO A O 1
ATOM 718 N N . HIS A 1 94 ? 6.026 -1.432 -14.798 1.00 78.94 94 HIS A N 1
ATOM 719 C CA . HIS A 1 94 ? 6.946 -1.014 -15.838 1.00 78.94 94 HIS A CA 1
ATOM 720 C C . HIS A 1 94 ? 8.150 -1.954 -15.865 1.00 78.94 94 HIS A C 1
ATOM 722 O O . HIS A 1 94 ? 8.939 -2.064 -14.928 1.00 78.94 94 HIS A O 1
ATOM 728 N N . GLU A 1 95 ? 8.358 -2.587 -17.011 1.00 82.25 95 GLU A N 1
ATOM 729 C CA . GLU A 1 95 ? 9.203 -3.768 -17.158 1.00 82.25 95 GLU A CA 1
ATOM 730 C C . GLU A 1 95 ? 10.686 -3.511 -16.855 1.00 82.25 95 GLU A C 1
ATOM 732 O O . GLU A 1 95 ? 11.453 -4.455 -16.681 1.00 82.25 95 GLU A O 1
ATOM 737 N N . SER A 1 96 ? 11.119 -2.253 -16.767 1.00 76.38 96 SER A N 1
ATOM 738 C CA . SER A 1 96 ? 12.492 -1.904 -16.385 1.00 76.38 96 SER A CA 1
ATOM 739 C C . SER A 1 96 ? 12.818 -2.096 -14.901 1.00 76.38 96 SER A C 1
ATOM 741 O O . SER A 1 96 ? 13.994 -2.259 -14.590 1.00 76.38 96 SER A O 1
ATOM 743 N N . TYR A 1 97 ? 11.840 -2.071 -13.992 1.00 79.00 97 TYR A N 1
ATOM 744 C CA . TYR A 1 97 ? 12.092 -2.126 -12.542 1.00 79.00 97 TYR A CA 1
ATOM 745 C C . TYR A 1 97 ? 11.058 -3.001 -11.801 1.00 79.00 97 TYR A C 1
ATOM 747 O O . TYR A 1 97 ? 10.380 -2.551 -10.880 1.00 79.00 97 TYR A O 1
ATOM 755 N N . PRO A 1 98 ? 10.969 -4.300 -12.135 1.00 84.50 98 PRO A N 1
ATOM 756 C CA . PRO A 1 98 ? 9.946 -5.193 -11.583 1.00 84.50 98 PRO A CA 1
ATOM 757 C C . PRO A 1 98 ? 10.027 -5.395 -10.059 1.00 84.50 98 PRO A C 1
ATOM 759 O O . PRO A 1 98 ? 9.006 -5.661 -9.426 1.00 84.50 98 PRO A O 1
ATOM 762 N N . GLU A 1 99 ? 11.210 -5.267 -9.444 1.00 85.81 99 GLU A N 1
ATOM 763 C CA . GLU A 1 99 ? 11.333 -5.330 -7.978 1.00 85.81 99 GLU A CA 1
ATOM 764 C C . GLU A 1 99 ? 10.619 -4.144 -7.311 1.00 85.81 99 GLU A C 1
ATOM 766 O O . GLU A 1 99 ? 9.831 -4.323 -6.381 1.00 85.81 99 GLU A O 1
ATOM 771 N N . TYR A 1 100 ? 10.838 -2.941 -7.842 1.00 84.06 100 TYR A N 1
ATOM 772 C CA . TYR A 1 100 ? 10.190 -1.715 -7.396 1.00 84.06 100 TYR A CA 1
ATOM 773 C C . TYR A 1 100 ? 8.671 -1.777 -7.565 1.00 84.06 100 TYR A C 1
ATOM 775 O O . TYR A 1 100 ? 7.928 -1.426 -6.644 1.00 84.06 100 TYR A O 1
ATOM 783 N N . ASP A 1 101 ? 8.201 -2.257 -8.720 1.00 85.94 101 ASP A N 1
ATOM 784 C CA . ASP A 1 101 ? 6.771 -2.423 -8.991 1.00 85.94 101 ASP A CA 1
ATOM 785 C C . ASP A 1 101 ? 6.128 -3.324 -7.938 1.00 85.94 101 ASP A C 1
ATOM 787 O O . ASP A 1 101 ? 5.106 -2.974 -7.344 1.00 85.94 101 ASP A O 1
ATOM 791 N N . GLY A 1 102 ? 6.781 -4.454 -7.645 1.00 91.25 102 GLY A N 1
ATOM 792 C CA . GLY A 1 102 ? 6.369 -5.381 -6.598 1.00 91.25 102 GLY A CA 1
ATOM 793 C C . GLY A 1 102 ? 6.345 -4.729 -5.216 1.00 91.25 102 GLY A C 1
ATOM 794 O O . GLY A 1 102 ? 5.344 -4.839 -4.503 1.00 91.25 102 GLY A O 1
ATOM 795 N N . ALA A 1 103 ? 7.401 -4.000 -4.845 1.00 88.75 103 ALA A N 1
ATOM 796 C CA . ALA A 1 103 ? 7.478 -3.302 -3.564 1.00 88.75 103 ALA A CA 1
ATOM 797 C C . ALA A 1 103 ? 6.354 -2.261 -3.413 1.00 88.75 103 ALA A C 1
ATOM 799 O O . ALA A 1 103 ? 5.708 -2.186 -2.364 1.00 88.75 103 ALA A O 1
ATOM 800 N N . LYS A 1 104 ? 6.041 -1.494 -4.465 1.00 89.88 104 LYS A N 1
ATOM 801 C CA . LYS A 1 104 ? 4.967 -0.491 -4.423 1.00 89.88 104 LYS A CA 1
ATOM 802 C C . LYS A 1 104 ? 3.567 -1.082 -4.501 1.00 89.88 104 LYS A C 1
ATOM 804 O O . LYS A 1 104 ? 2.674 -0.585 -3.809 1.00 89.88 104 LYS A O 1
ATOM 809 N N . ALA A 1 105 ? 3.375 -2.166 -5.246 1.00 95.44 105 ALA A N 1
ATOM 810 C CA . ALA A 1 105 ? 2.144 -2.951 -5.203 1.00 95.44 105 ALA A CA 1
ATOM 811 C C . ALA A 1 105 ? 1.893 -3.506 -3.791 1.00 95.44 105 ALA A C 1
ATOM 813 O O . ALA A 1 105 ? 0.767 -3.447 -3.286 1.00 95.44 105 ALA A O 1
ATOM 814 N N . ALA A 1 106 ? 2.950 -3.962 -3.108 1.00 97.31 106 ALA A N 1
ATOM 815 C CA . ALA A 1 106 ? 2.866 -4.432 -1.730 1.00 97.31 106 ALA A CA 1
ATOM 816 C C . ALA A 1 106 ? 2.431 -3.320 -0.763 1.00 97.31 106 ALA A C 1
ATOM 818 O O . ALA A 1 106 ? 1.584 -3.572 0.094 1.00 97.31 106 ALA A O 1
ATOM 819 N N . VAL A 1 107 ? 2.918 -2.083 -0.932 1.00 95.69 107 VAL A N 1
ATOM 820 C CA . VAL A 1 107 ? 2.449 -0.918 -0.154 1.00 95.69 107 VAL A CA 1
ATOM 821 C C . VAL A 1 107 ? 0.950 -0.686 -0.351 1.00 95.69 107 VAL A C 1
ATOM 823 O O . VAL A 1 107 ? 0.215 -0.590 0.632 1.00 95.69 107 VAL A O 1
ATOM 826 N N . VAL A 1 108 ? 0.474 -0.640 -1.601 1.00 96.88 108 VAL A N 1
ATOM 827 C CA . VAL A 1 108 ? -0.954 -0.434 -1.911 1.00 96.88 108 VAL A CA 1
ATOM 828 C C . VAL A 1 108 ? -1.823 -1.501 -1.249 1.00 96.88 108 VAL A C 1
ATOM 830 O O . VAL A 1 108 ? -2.831 -1.185 -0.609 1.00 96.88 108 VAL A O 1
ATOM 833 N N . ASN A 1 109 ? -1.433 -2.769 -1.378 1.00 97.88 109 ASN A N 1
ATOM 834 C CA . ASN A 1 109 ? -2.203 -3.864 -0.807 1.00 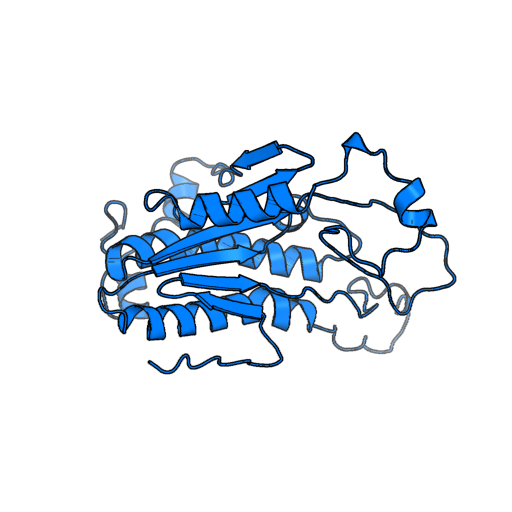97.88 109 ASN A CA 1
ATOM 835 C C . ASN A 1 109 ? -2.138 -3.879 0.729 1.00 97.88 109 ASN A C 1
ATOM 837 O O . ASN A 1 109 ? -3.148 -4.134 1.379 1.00 97.88 109 ASN A O 1
ATOM 841 N N . PHE A 1 110 ? -0.988 -3.543 1.319 1.00 98.25 110 PHE A N 1
ATOM 842 C CA . PHE A 1 110 ? -0.821 -3.425 2.768 1.00 98.25 110 PHE A CA 1
ATOM 843 C C . PHE A 1 110 ? -1.718 -2.336 3.367 1.00 98.25 110 PHE A C 1
ATOM 845 O O . PHE A 1 110 ? -2.394 -2.580 4.369 1.00 98.25 110 PHE A O 1
ATOM 852 N N . VAL A 1 111 ? -1.792 -1.163 2.731 1.00 97.69 111 VAL A N 1
ATOM 853 C CA . VAL A 1 111 ? -2.705 -0.085 3.141 1.00 97.69 111 VAL A CA 1
ATOM 854 C C . VAL A 1 111 ? -4.156 -0.564 3.121 1.00 97.69 111 VAL A C 1
ATOM 856 O O . VAL A 1 111 ? -4.864 -0.426 4.116 1.00 97.69 111 VAL A O 1
ATOM 859 N N . ARG A 1 112 ? -4.596 -1.186 2.021 1.00 97.50 112 ARG A N 1
ATOM 860 C CA . ARG A 1 112 ? -5.968 -1.708 1.897 1.00 97.50 112 ARG A CA 1
ATOM 861 C C . ARG A 1 112 ? -6.278 -2.782 2.945 1.00 97.50 112 ARG A C 1
ATOM 863 O O . ARG A 1 112 ? -7.354 -2.756 3.538 1.00 97.50 112 ARG A O 1
ATOM 870 N N . ALA A 1 113 ? -5.340 -3.696 3.192 1.00 97.19 113 ALA A N 1
ATOM 871 C CA . ALA A 1 113 ? -5.517 -4.814 4.116 1.00 97.19 113 ALA A CA 1
ATOM 872 C C . ALA A 1 113 ? -5.583 -4.380 5.590 1.00 97.19 113 ALA A C 1
ATOM 874 O O . ALA A 1 113 ? -6.300 -4.989 6.379 1.00 97.19 113 ALA A O 1
ATOM 875 N N . THR A 1 114 ? -4.849 -3.333 5.973 1.00 97.50 114 THR A N 1
ATOM 876 C CA . THR A 1 114 ? -4.760 -2.892 7.376 1.00 97.50 114 THR A CA 1
ATOM 877 C C . THR A 1 114 ? -5.811 -1.854 7.762 1.00 97.50 114 THR A C 1
ATOM 879 O O . THR A 1 114 ? -6.168 -1.756 8.936 1.00 97.50 114 THR A O 1
ATOM 882 N N . ALA A 1 115 ? -6.351 -1.108 6.796 1.00 97.94 115 ALA A N 1
ATOM 883 C CA . ALA A 1 115 ? -7.143 0.088 7.063 1.00 97.94 115 ALA A CA 1
ATOM 884 C C . ALA A 1 115 ? -8.371 -0.113 7.952 1.00 97.94 115 ALA A C 1
ATOM 886 O O . ALA A 1 115 ? -8.577 0.672 8.872 1.00 97.94 115 ALA A O 1
ATOM 887 N N . ARG A 1 116 ? -9.180 -1.146 7.697 1.00 97.56 116 ARG A N 1
ATOM 888 C CA . ARG A 1 116 ? -10.428 -1.373 8.450 1.00 97.56 116 ARG A CA 1
ATOM 889 C C . ARG A 1 116 ? -10.144 -1.684 9.918 1.00 97.56 116 ARG A C 1
ATOM 891 O O . ARG A 1 116 ? -10.686 -1.039 10.803 1.00 97.56 116 ARG A O 1
ATOM 898 N N . ILE A 1 117 ? -9.210 -2.604 10.159 1.00 97.94 117 ILE A N 1
ATOM 899 C CA . ILE A 1 117 ? -8.796 -3.002 11.508 1.00 97.94 117 ILE A CA 1
ATOM 900 C C . ILE A 1 117 ? -8.190 -1.818 12.266 1.00 97.94 117 ILE A C 1
ATOM 902 O O . ILE A 1 117 ? -8.557 -1.573 13.412 1.00 97.94 117 ILE A O 1
ATOM 906 N N . LEU A 1 118 ? -7.297 -1.051 11.630 1.00 97.62 118 LEU A N 1
ATOM 907 C CA . LEU A 1 118 ? -6.700 0.131 12.258 1.00 97.62 118 LEU A CA 1
ATOM 908 C C . LEU A 1 118 ? -7.737 1.215 12.561 1.00 97.62 118 LEU A C 1
ATOM 910 O O . LEU A 1 118 ? -7.678 1.831 13.627 1.00 97.62 118 LEU A O 1
ATOM 914 N N . LYS A 1 119 ? -8.712 1.422 11.672 1.00 97.38 119 LYS A N 1
ATOM 915 C CA . LYS A 1 119 ? -9.777 2.395 11.902 1.00 97.38 119 LYS A CA 1
ATOM 916 C C . LYS A 1 119 ? -10.641 1.990 13.093 1.00 97.38 119 LYS A C 1
ATOM 918 O O . LYS A 1 119 ? -10.800 2.791 14.011 1.00 97.38 119 LYS A O 1
ATOM 923 N N . ASP A 1 120 ? -11.141 0.759 13.093 1.00 96.44 120 ASP A N 1
ATOM 924 C CA . ASP A 1 120 ? -12.129 0.295 14.069 1.00 96.44 120 ASP A CA 1
ATOM 925 C C . ASP A 1 120 ? -11.516 0.053 15.454 1.00 96.44 120 ASP A C 1
ATOM 927 O O . ASP A 1 120 ? -12.172 0.281 16.471 1.00 96.44 120 ASP A O 1
ATOM 931 N N . LYS A 1 121 ? -10.254 -0.394 15.514 1.00 95.94 121 LYS A N 1
ATOM 932 C CA . LYS A 1 121 ? -9.623 -0.842 16.768 1.00 95.94 121 LYS A CA 1
ATOM 933 C C . LYS A 1 121 ? -8.599 0.129 17.341 1.00 95.94 121 LYS A C 1
ATOM 935 O O . LYS A 1 121 ? -8.380 0.114 18.547 1.00 95.94 121 LYS A O 1
ATOM 940 N N . GLU A 1 122 ? -8.000 0.982 16.512 1.00 96.00 122 GLU A N 1
ATOM 941 C CA . GLU A 1 122 ? -6.946 1.914 16.939 1.00 96.00 122 GLU A CA 1
ATOM 942 C C . GLU A 1 122 ? -7.303 3.387 16.702 1.00 96.00 122 GLU A C 1
ATOM 944 O O . GLU A 1 122 ? -6.537 4.263 17.100 1.00 96.00 122 GLU A O 1
ATOM 949 N N . ASN A 1 123 ? -8.440 3.683 16.055 1.00 96.88 123 ASN A N 1
ATOM 950 C CA . ASN A 1 123 ? -8.772 5.024 15.566 1.00 96.88 123 ASN A CA 1
ATOM 951 C C . ASN A 1 123 ? -7.635 5.618 14.703 1.00 96.88 123 ASN A C 1
ATOM 953 O O . ASN A 1 123 ? -7.276 6.793 14.823 1.00 96.88 123 ASN A O 1
ATOM 957 N N . ILE A 1 124 ? -7.033 4.779 13.853 1.00 96.75 124 ILE A N 1
ATOM 958 C CA . ILE A 1 124 ? -5.966 5.169 12.926 1.00 96.75 124 ILE A CA 1
ATOM 959 C C . ILE A 1 124 ? -6.465 5.036 11.488 1.00 96.75 124 ILE A C 1
ATOM 961 O O . ILE A 1 124 ? -6.891 3.959 11.073 1.00 96.75 124 ILE A O 1
ATOM 965 N N . THR A 1 125 ? -6.377 6.110 10.702 1.00 97.75 125 THR A N 1
ATOM 966 C CA . THR A 1 125 ? -6.563 6.026 9.246 1.00 97.75 125 THR A CA 1
ATOM 967 C C . THR A 1 125 ? -5.231 5.721 8.569 1.00 97.75 125 THR A C 1
ATOM 969 O O . THR A 1 125 ? -4.186 6.245 8.954 1.00 97.75 125 THR A O 1
ATOM 972 N N . ILE A 1 126 ? -5.254 4.864 7.550 1.00 97.12 126 ILE A N 1
ATOM 973 C CA . ILE A 1 126 ? -4.101 4.617 6.683 1.00 97.12 126 ILE A CA 1
ATOM 974 C C . ILE A 1 126 ? -4.537 4.678 5.220 1.00 97.12 126 ILE A C 1
ATOM 976 O O . ILE A 1 126 ? -5.517 4.040 4.837 1.00 97.12 126 ILE A O 1
ATOM 980 N N . ASN A 1 127 ? -3.830 5.463 4.410 1.00 97.38 127 ASN A N 1
ATOM 981 C CA . ASN A 1 127 ? -4.098 5.657 2.982 1.00 97.38 127 ASN A CA 1
ATOM 982 C C . ASN A 1 127 ? -2.791 5.644 2.179 1.00 97.38 127 ASN A C 1
ATOM 984 O O . ASN A 1 127 ? -1.702 5.710 2.752 1.00 97.38 127 ASN A O 1
ATOM 988 N N . ALA A 1 128 ? -2.892 5.568 0.852 1.00 94.06 128 ALA A N 1
ATOM 989 C CA . ALA A 1 128 ? -1.741 5.635 -0.041 1.00 94.06 128 ALA A CA 1
ATOM 990 C C . ALA A 1 128 ? -1.929 6.687 -1.133 1.00 94.06 128 ALA A C 1
ATOM 992 O O . ALA A 1 128 ? -3.020 6.839 -1.684 1.00 94.06 128 ALA A O 1
ATOM 993 N N . ILE A 1 129 ? -0.841 7.348 -1.513 1.00 88.75 129 ILE A N 1
ATOM 994 C CA . ILE A 1 129 ? -0.780 8.136 -2.745 1.00 88.75 129 ILE A CA 1
ATOM 995 C C . ILE A 1 129 ? 0.100 7.430 -3.781 1.00 88.75 129 ILE A C 1
ATOM 997 O O . ILE A 1 129 ? 1.104 6.812 -3.439 1.00 88.75 129 ILE A O 1
ATOM 1001 N N . CYS A 1 130 ? -0.269 7.516 -5.052 1.00 89.06 130 CYS A N 1
ATOM 1002 C CA . CYS A 1 130 ? 0.437 6.943 -6.190 1.00 89.06 130 CYS A CA 1
ATOM 1003 C C . CYS A 1 130 ? 0.822 8.073 -7.148 1.00 89.06 130 CYS A C 1
ATOM 1005 O O . CYS A 1 130 ? 0.030 8.432 -8.017 1.00 89.06 130 CYS A O 1
ATOM 1007 N N . PRO A 1 131 ? 2.021 8.655 -7.018 1.00 81.38 131 PRO A N 1
ATOM 1008 C CA . PRO A 1 131 ? 2.512 9.585 -8.023 1.00 81.38 131 PRO A CA 1
ATOM 1009 C C . PRO A 1 131 ? 2.593 8.901 -9.398 1.00 81.38 131 PRO A C 1
ATOM 1011 O O . PRO A 1 131 ? 3.164 7.809 -9.526 1.00 81.38 131 PRO A O 1
ATOM 1014 N N . GLY A 1 132 ? 1.979 9.537 -10.396 1.00 64.25 132 GLY A N 1
ATOM 1015 C CA . GLY A 1 132 ? 1.993 9.169 -11.807 1.00 64.25 132 GLY A CA 1
ATOM 1016 C C . GLY A 1 132 ? 3.349 9.415 -12.463 1.00 64.25 132 GLY A C 1
ATOM 1017 O O . GLY A 1 132 ? 4.184 10.160 -11.947 1.00 64.25 132 GLY A O 1
ATOM 1018 N N . GLN A 1 133 ? 3.577 8.757 -13.601 1.00 48.97 133 GLN A N 1
ATOM 1019 C CA . GLN A 1 133 ? 4.806 8.885 -14.377 1.00 48.97 133 GLN A CA 1
ATOM 1020 C C . GLN A 1 133 ? 5.086 10.339 -14.769 1.00 48.97 133 GLN A C 1
ATOM 1022 O O . GLN A 1 133 ? 4.340 10.947 -15.530 1.00 48.97 133 GLN A O 1
ATOM 1027 N N . SER A 1 134 ? 6.243 10.811 -14.315 1.00 36.19 134 SER A N 1
ATOM 1028 C CA . SER A 1 134 ? 7.097 11.771 -15.002 1.00 36.19 134 SER A CA 1
ATOM 1029 C C . SER A 1 134 ? 8.292 10.957 -15.529 1.00 36.19 134 SER A C 1
ATOM 1031 O O . SER A 1 134 ? 9.041 10.417 -14.716 1.00 36.19 134 SER A O 1
ATOM 1033 N N . LYS A 1 135 ? 8.471 10.921 -16.860 1.00 39.28 135 LYS A N 1
ATOM 1034 C CA . LYS A 1 135 ? 9.490 10.216 -17.685 1.00 39.28 135 LYS A CA 1
ATOM 1035 C C . LYS A 1 135 ? 9.261 8.743 -18.052 1.00 39.28 135 LYS A C 1
ATOM 1037 O O . LYS A 1 135 ? 9.623 7.821 -17.330 1.00 39.28 135 LYS A O 1
ATOM 1042 N N . LYS A 1 136 ? 8.935 8.539 -19.331 1.00 32.41 136 LYS A N 1
ATOM 1043 C CA . LYS A 1 136 ? 9.412 7.390 -20.114 1.00 32.41 136 LYS A CA 1
ATOM 1044 C C . LYS A 1 136 ? 10.643 7.842 -20.909 1.00 32.41 136 LYS A C 1
ATOM 1046 O O . LYS A 1 136 ? 10.534 8.797 -21.668 1.00 32.41 136 LYS A O 1
ATOM 1051 N N . LEU A 1 137 ? 11.789 7.171 -20.774 1.00 37.81 137 LEU A N 1
ATOM 1052 C CA . LEU A 1 137 ? 12.900 7.316 -21.723 1.00 37.81 137 LEU A CA 1
ATOM 1053 C C . LEU A 1 137 ? 13.467 5.946 -22.097 1.00 37.81 137 LEU A C 1
ATOM 1055 O O . LEU A 1 137 ? 13.745 5.117 -21.235 1.00 37.81 137 LEU A O 1
ATOM 1059 N N . LEU A 1 138 ? 13.670 5.746 -23.398 1.00 29.56 138 LEU A N 1
ATOM 1060 C CA . LEU A 1 138 ? 14.600 4.765 -23.944 1.00 29.56 138 LEU A CA 1
ATOM 1061 C C . LEU A 1 138 ? 15.967 5.461 -24.052 1.00 29.56 138 LEU A C 1
ATOM 1063 O O . LEU A 1 138 ? 16.153 6.290 -24.938 1.00 29.56 138 LEU A O 1
ATOM 1067 N N . VAL A 1 139 ? 16.902 5.175 -23.141 1.00 32.38 139 VAL A N 1
ATOM 1068 C CA . VAL A 1 139 ? 18.287 5.685 -23.217 1.00 32.38 139 VAL A CA 1
ATOM 1069 C C . VAL A 1 139 ? 19.167 4.655 -23.923 1.00 32.38 139 VAL A C 1
ATOM 1071 O O . VAL A 1 139 ? 19.260 3.509 -23.482 1.00 32.38 139 VAL A O 1
ATOM 1074 N N . GLN A 1 140 ? 19.839 5.068 -25.002 1.00 27.20 140 GLN A N 1
ATOM 1075 C CA . GLN A 1 140 ? 20.979 4.341 -25.563 1.00 27.20 140 GLN A CA 1
ATOM 1076 C C . GLN A 1 140 ? 22.186 4.458 -24.616 1.00 27.20 140 GLN A C 1
ATOM 1078 O O . GLN A 1 140 ? 22.479 5.525 -24.086 1.00 27.20 140 GLN A O 1
ATOM 1083 N N . ARG A 1 141 ? 22.830 3.312 -24.375 1.00 39.78 141 ARG A N 1
ATOM 1084 C CA . ARG A 1 141 ? 23.934 3.069 -23.433 1.00 39.78 141 ARG A CA 1
ATOM 1085 C C . ARG A 1 141 ? 25.059 4.109 -23.541 1.00 39.78 141 ARG A C 1
ATOM 1087 O O . ARG A 1 141 ? 25.652 4.172 -24.605 1.00 39.78 141 ARG A O 1
ATOM 1094 N N . GLU A 1 142 ? 25.387 4.796 -22.432 1.00 33.00 142 GLU A N 1
ATOM 1095 C CA . GLU A 1 142 ? 26.786 5.051 -21.989 1.00 33.00 142 GLU A CA 1
ATOM 1096 C C . GLU A 1 142 ? 26.985 5.849 -20.675 1.00 33.00 142 GLU A C 1
ATOM 1098 O O . GLU A 1 142 ? 28.119 6.119 -20.290 1.00 33.00 142 GLU A O 1
ATOM 1103 N N . THR A 1 143 ? 25.958 6.177 -19.878 1.00 29.61 143 THR A N 1
ATOM 1104 C CA . THR A 1 143 ? 26.198 6.778 -18.538 1.00 29.61 143 THR A CA 1
ATOM 1105 C C . THR A 1 143 ? 25.183 6.294 -17.507 1.00 29.61 143 THR A C 1
ATOM 1107 O O . THR A 1 143 ? 24.296 7.018 -17.068 1.00 29.61 143 THR A O 1
ATOM 1110 N N . ILE A 1 144 ? 25.295 5.018 -17.142 1.00 34.88 144 ILE A N 1
ATOM 1111 C CA . ILE A 1 144 ? 24.419 4.357 -16.172 1.00 34.88 144 ILE A CA 1
ATOM 1112 C C . ILE A 1 144 ? 25.214 4.157 -14.876 1.00 34.88 144 ILE A C 1
ATOM 1114 O O . ILE A 1 144 ? 25.839 3.119 -14.686 1.00 34.88 144 ILE A O 1
ATOM 1118 N N . SER A 1 145 ? 25.266 5.165 -14.003 1.00 27.64 145 SER A N 1
ATOM 1119 C CA . SER A 1 145 ? 25.763 4.943 -12.631 1.00 27.64 145 SER A CA 1
ATOM 1120 C C . SER A 1 145 ? 25.188 5.848 -11.540 1.00 27.64 145 SER A C 1
ATOM 1122 O O . SER A 1 145 ? 25.608 5.706 -10.399 1.00 27.64 145 SER A O 1
ATOM 1124 N N . LYS A 1 146 ? 24.251 6.766 -11.830 1.00 31.64 146 LYS A N 1
ATOM 1125 C CA . LYS A 1 146 ? 23.687 7.672 -10.799 1.00 31.64 146 LYS A CA 1
ATOM 1126 C C . LYS A 1 146 ? 22.231 8.086 -11.018 1.00 31.64 146 LYS A C 1
ATOM 1128 O O . LYS A 1 146 ? 21.838 9.181 -10.615 1.00 31.64 146 LYS A O 1
ATOM 1133 N N . LEU A 1 147 ? 21.441 7.304 -11.751 1.00 33.41 147 LEU A N 1
ATOM 1134 C CA . LEU A 1 147 ? 20.206 7.856 -12.292 1.00 33.41 147 LEU A CA 1
ATOM 1135 C C . LEU A 1 147 ? 19.066 6.857 -12.484 1.00 33.41 147 LEU A C 1
ATOM 1137 O O . LEU A 1 147 ? 18.798 6.417 -13.598 1.00 33.41 147 LEU A O 1
ATOM 1141 N N . THR A 1 148 ? 18.297 6.649 -11.416 1.00 32.25 148 THR A N 1
ATOM 1142 C CA . THR A 1 148 ? 16.883 6.277 -11.538 1.00 32.25 148 THR A CA 1
ATOM 1143 C C . THR A 1 148 ? 16.083 7.037 -10.483 1.00 32.25 148 THR A C 1
ATOM 1145 O O . THR A 1 148 ? 16.174 6.765 -9.289 1.00 32.25 148 THR A O 1
ATOM 1148 N N . ILE A 1 149 ? 15.311 8.033 -10.920 1.00 35.94 149 ILE A N 1
ATOM 1149 C CA . ILE A 1 149 ? 14.339 8.727 -10.069 1.00 35.94 149 ILE A CA 1
ATOM 1150 C C . ILE A 1 149 ? 12.961 8.292 -10.549 1.00 35.94 149 ILE A C 1
ATOM 1152 O O . ILE A 1 149 ? 12.559 8.608 -11.667 1.00 35.94 149 ILE A O 1
ATOM 1156 N N . LEU A 1 150 ? 12.268 7.549 -9.695 1.00 36.03 150 LEU A N 1
ATOM 1157 C CA . LEU A 1 150 ? 10.882 7.134 -9.857 1.00 36.03 150 LEU A CA 1
ATOM 1158 C C . LEU A 1 150 ? 9.995 8.085 -9.053 1.00 36.03 150 LEU A C 1
ATOM 1160 O O . LEU A 1 150 ? 10.268 8.343 -7.884 1.00 36.03 150 LEU A O 1
ATOM 1164 N N . GLY A 1 151 ? 8.974 8.645 -9.708 1.00 35.88 151 GLY A N 1
ATOM 1165 C CA . GLY A 1 151 ? 8.131 9.707 -9.149 1.00 35.88 151 GLY A CA 1
ATOM 1166 C C . GLY A 1 151 ? 8.837 11.064 -9.154 1.00 35.88 151 GLY A C 1
ATOM 1167 O O . GLY A 1 151 ? 9.174 11.607 -8.105 1.00 35.88 151 GLY A O 1
ATOM 1168 N N . ILE A 1 152 ? 9.104 11.620 -10.338 1.00 40.66 152 ILE A N 1
ATOM 1169 C CA . ILE A 1 152 ? 9.896 12.848 -10.457 1.00 40.66 152 ILE A CA 1
ATOM 1170 C C . ILE A 1 152 ? 9.030 14.088 -10.202 1.00 40.66 152 ILE A C 1
ATOM 1172 O O . ILE A 1 152 ? 8.615 14.805 -11.110 1.00 40.66 152 ILE A O 1
ATOM 1176 N N . VAL A 1 153 ? 8.796 14.339 -8.921 1.00 36.94 153 VAL A N 1
ATOM 1177 C CA . VAL A 1 153 ? 8.729 15.681 -8.342 1.00 36.94 153 VAL A CA 1
ATOM 1178 C C . VAL A 1 153 ? 10.054 16.372 -8.699 1.00 36.94 153 VAL A C 1
ATOM 1180 O O . VAL A 1 153 ? 11.123 15.803 -8.474 1.00 36.94 153 VAL A O 1
ATOM 1183 N N . GLN A 1 154 ? 9.993 17.549 -9.327 1.00 33.56 154 GLN A N 1
ATOM 1184 C CA . GLN A 1 154 ? 11.150 18.267 -9.875 1.00 33.56 154 GLN A CA 1
ATOM 1185 C C . GLN A 1 154 ? 12.269 18.400 -8.821 1.00 33.56 154 GLN A C 1
ATOM 1187 O O . GLN A 1 154 ? 12.164 19.169 -7.870 1.00 33.56 154 GLN A O 1
ATOM 1192 N N . THR A 1 155 ? 13.335 17.614 -8.970 1.00 38.53 155 THR A N 1
ATOM 1193 C CA . THR A 1 155 ? 14.524 17.640 -8.108 1.00 38.53 155 THR A CA 1
ATOM 1194 C C . THR A 1 155 ? 15.765 17.806 -8.977 1.00 38.53 155 THR A C 1
ATOM 1196 O O . THR A 1 155 ? 15.806 17.342 -10.115 1.00 38.53 155 THR A O 1
ATOM 1199 N N . SER A 1 156 ? 16.786 18.487 -8.457 1.00 35.16 156 SER A N 1
ATOM 1200 C CA . SER A 1 156 ? 17.959 18.997 -9.191 1.00 35.16 156 SER A CA 1
ATOM 1201 C C . SER A 1 156 ? 18.926 17.938 -9.759 1.00 35.16 156 SER A C 1
ATOM 1203 O O . SER A 1 156 ? 20.084 18.246 -10.018 1.00 35.16 156 SER A O 1
ATOM 1205 N N . ILE A 1 157 ? 18.493 16.682 -9.900 1.00 40.59 157 ILE A N 1
ATOM 1206 C CA . ILE A 1 157 ? 19.323 15.506 -10.233 1.00 40.59 157 ILE A CA 1
ATOM 1207 C C . ILE A 1 157 ? 18.939 14.923 -11.612 1.00 40.59 157 ILE A C 1
ATOM 1209 O O . ILE A 1 157 ? 19.550 13.992 -12.120 1.00 40.59 157 ILE A O 1
ATOM 1213 N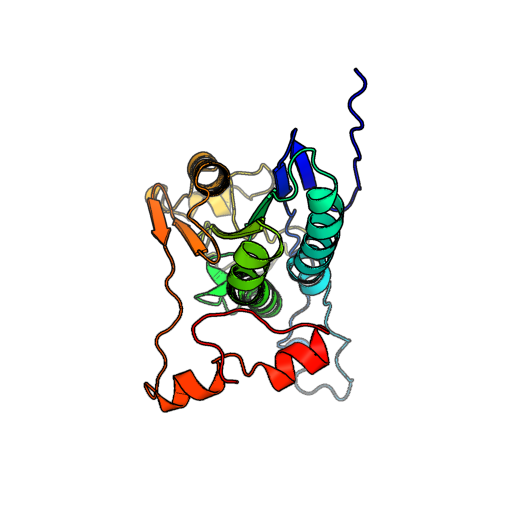 N . ILE A 1 158 ? 17.920 15.484 -12.253 1.00 46.41 158 ILE A N 1
ATOM 1214 C CA . ILE A 1 158 ? 17.407 15.061 -13.555 1.00 46.41 158 ILE A CA 1
ATOM 1215 C C . ILE A 1 158 ? 18.292 15.638 -14.680 1.00 46.41 158 ILE A C 1
ATOM 1217 O O . ILE A 1 158 ? 18.413 16.860 -14.744 1.00 46.41 158 ILE A O 1
ATOM 1221 N N . PRO A 1 159 ? 18.845 14.823 -15.602 1.00 54.59 159 PRO A N 1
ATOM 1222 C CA . PRO A 1 159 ? 19.494 15.338 -16.804 1.00 54.59 159 PRO A CA 1
ATOM 1223 C C . PRO A 1 159 ? 18.505 16.149 -17.639 1.00 54.59 159 PRO A C 1
ATOM 1225 O O . PRO A 1 159 ? 17.328 15.786 -17.737 1.00 54.59 159 PRO A O 1
ATOM 1228 N N . GLN A 1 160 ? 18.978 17.241 -18.229 1.00 54.22 160 GLN A N 1
ATOM 1229 C CA . GLN A 1 160 ? 18.140 18.184 -18.967 1.00 54.22 160 GLN A CA 1
ATOM 1230 C C . GLN A 1 160 ? 17.515 17.533 -20.211 1.00 54.22 160 GLN A C 1
ATOM 1232 O O . GLN A 1 160 ? 16.334 17.723 -20.480 1.00 54.22 160 GLN A O 1
ATOM 1237 N N . GLU A 1 161 ? 18.241 16.632 -20.872 1.00 54.19 161 GLU A N 1
ATOM 1238 C CA . GLU A 1 161 ? 17.783 15.854 -22.034 1.00 54.19 161 GLU A CA 1
ATOM 1239 C C . GLU A 1 161 ? 16.536 15.015 -21.713 1.00 54.19 161 GLU A C 1
ATOM 1241 O O . GLU A 1 161 ? 15.702 14.697 -22.557 1.00 54.19 161 GLU A O 1
ATOM 1246 N N . MET A 1 162 ? 16.418 14.649 -20.444 1.00 53.41 162 MET A N 1
ATOM 1247 C CA . MET A 1 162 ? 15.353 13.849 -19.874 1.00 53.41 162 MET A CA 1
ATOM 1248 C C . MET A 1 162 ? 14.124 14.705 -19.498 1.00 53.41 162 MET A C 1
ATOM 1250 O O . MET A 1 162 ? 13.038 14.153 -19.329 1.00 53.41 162 MET A O 1
ATOM 1254 N N . VAL A 1 163 ? 14.298 16.022 -19.328 1.00 52.91 163 VAL A N 1
ATOM 1255 C CA . VAL A 1 163 ? 13.219 17.018 -19.174 1.00 52.91 163 VAL A CA 1
ATOM 1256 C C . VAL A 1 163 ? 12.639 17.365 -20.538 1.00 52.91 163 VAL A C 1
ATOM 1258 O O . VAL A 1 163 ? 11.424 17.368 -20.704 1.00 52.91 163 VAL A O 1
ATOM 1261 N N . ASP A 1 164 ? 13.510 17.589 -21.520 1.00 57.59 164 ASP A N 1
ATOM 1262 C CA . ASP A 1 164 ? 13.140 18.086 -22.848 1.00 57.59 164 ASP A CA 1
ATOM 1263 C C . ASP A 1 164 ? 12.318 17.069 -23.668 1.00 57.59 164 ASP A C 1
ATOM 1265 O O . ASP A 1 164 ? 11.637 17.432 -24.625 1.00 57.59 164 ASP A O 1
ATOM 1269 N N . ALA A 1 165 ? 12.350 15.789 -23.282 1.00 53.94 165 ALA A N 1
ATOM 1270 C CA . ALA A 1 165 ? 11.642 14.694 -23.947 1.00 53.94 165 ALA A CA 1
ATOM 1271 C C . ALA A 1 165 ? 10.186 14.478 -23.476 1.00 53.94 165 ALA A C 1
ATOM 1273 O O . ALA A 1 165 ? 9.498 13.606 -24.011 1.00 53.94 165 ALA A O 1
ATOM 1274 N N . VAL A 1 166 ? 9.708 15.217 -22.469 1.00 55.69 166 VAL A N 1
ATOM 1275 C CA . VAL A 1 166 ? 8.357 15.062 -21.903 1.00 55.69 166 VAL A CA 1
ATOM 1276 C C . VAL A 1 166 ? 7.518 16.288 -22.248 1.00 55.69 166 VAL A C 1
ATOM 1278 O O . VAL A 1 166 ? 7.952 17.417 -22.026 1.00 55.69 166 VAL A O 1
ATOM 1281 N N . SER A 1 167 ? 6.301 16.088 -22.766 1.00 57.12 167 SER A N 1
ATOM 1282 C CA . SER A 1 167 ? 5.391 17.214 -22.973 1.00 57.12 167 SER A CA 1
ATOM 1283 C C . SER A 1 167 ? 5.015 17.825 -21.611 1.00 57.12 167 SER A C 1
ATOM 1285 O O . SER A 1 167 ? 4.694 17.083 -20.677 1.00 57.12 167 SER A O 1
ATOM 1287 N N . PRO A 1 168 ? 5.043 19.164 -21.455 1.00 62.91 168 PRO A N 1
ATOM 1288 C CA . PRO A 1 168 ? 4.779 19.822 -20.170 1.00 62.91 168 PRO A CA 1
ATOM 1289 C C . PRO A 1 168 ? 3.451 19.419 -19.507 1.00 62.91 168 PRO A C 1
ATOM 1291 O O . PRO A 1 168 ? 3.347 19.403 -18.286 1.00 62.91 168 PRO A O 1
ATOM 1294 N N . GLU A 1 169 ? 2.455 19.043 -20.308 1.00 65.69 169 GLU A N 1
ATOM 1295 C CA . GLU A 1 169 ? 1.133 18.565 -19.878 1.00 65.69 169 GLU A CA 1
ATOM 1296 C C . GLU A 1 169 ? 1.149 17.239 -19.092 1.00 65.69 169 GLU A C 1
ATOM 1298 O O . GLU A 1 169 ? 0.200 16.943 -18.369 1.00 65.69 169 GLU A O 1
ATOM 1303 N N . CYS A 1 170 ? 2.217 16.443 -19.200 1.00 63.81 170 CYS A N 1
ATOM 1304 C CA . CYS A 1 170 ? 2.376 15.188 -18.461 1.00 63.81 170 CYS A CA 1
ATOM 1305 C C . CYS A 1 170 ? 3.114 15.363 -17.122 1.00 63.81 170 CYS A C 1
ATOM 1307 O O . CYS A 1 170 ? 3.347 14.381 -16.418 1.00 63.81 170 CYS A O 1
ATOM 1309 N N . LEU A 1 171 ? 3.510 16.586 -16.757 1.00 65.25 171 LEU A N 1
ATOM 1310 C CA . LEU A 1 171 ? 4.255 16.847 -15.527 1.00 65.25 171 LEU A CA 1
ATOM 1311 C C . LEU A 1 171 ? 3.317 16.934 -14.325 1.00 65.25 171 LEU A C 1
ATOM 1313 O O . LEU A 1 171 ? 2.401 17.750 -14.304 1.00 65.25 171 LEU A O 1
ATOM 1317 N N . THR A 1 172 ? 3.583 16.132 -13.292 1.00 65.56 172 THR A N 1
ATOM 1318 C CA . THR A 1 172 ? 2.849 16.194 -12.018 1.00 65.56 172 THR A CA 1
ATOM 1319 C C . THR A 1 172 ? 3.522 17.196 -11.073 1.00 65.56 172 THR A C 1
ATOM 1321 O O . THR A 1 172 ? 4.641 16.935 -10.617 1.00 65.56 172 THR A O 1
ATOM 1324 N N . PRO A 1 173 ? 2.883 18.332 -10.734 1.00 73.31 173 PRO A N 1
ATOM 1325 C CA . PRO A 1 173 ? 3.460 19.304 -9.815 1.00 73.31 173 PRO A CA 1
ATOM 1326 C C . PRO A 1 173 ? 3.566 18.749 -8.392 1.00 73.31 173 PRO A C 1
ATOM 1328 O O . PRO A 1 173 ? 2.690 18.023 -7.919 1.00 73.31 173 PRO A O 1
ATOM 1331 N N . ILE A 1 174 ? 4.596 19.179 -7.658 1.00 74.25 174 ILE A N 1
ATOM 1332 C CA . ILE A 1 174 ? 4.779 18.837 -6.235 1.00 74.25 174 ILE A CA 1
ATOM 1333 C C . ILE A 1 174 ? 3.551 19.243 -5.418 1.00 74.25 174 ILE A C 1
ATOM 1335 O O . ILE A 1 174 ? 3.121 18.503 -4.538 1.00 74.25 174 ILE A O 1
ATOM 1339 N N . SER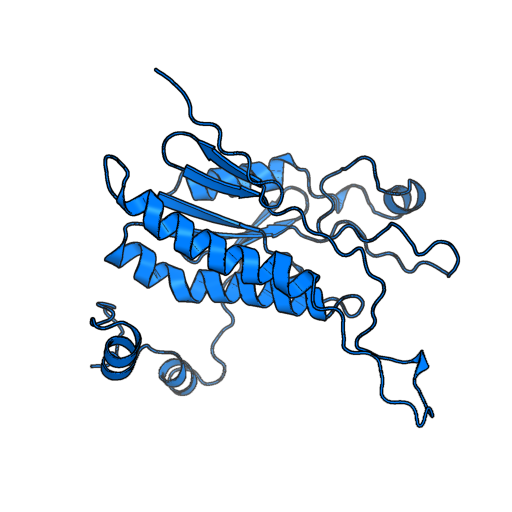 A 1 175 ? 2.961 20.395 -5.740 1.00 76.25 175 SER A N 1
ATOM 1340 C CA . SER A 1 175 ? 1.753 20.899 -5.088 1.00 76.25 175 SER A CA 1
ATOM 1341 C C . SER A 1 175 ? 0.575 19.931 -5.200 1.00 76.25 175 SER A C 1
ATOM 1343 O O . SER A 1 175 ? -0.175 19.805 -4.239 1.00 76.25 175 SER A O 1
ATOM 1345 N N . ASN A 1 176 ? 0.439 19.200 -6.313 1.00 79.69 176 ASN A N 1
ATOM 1346 C CA . ASN A 1 176 ? -0.611 18.192 -6.474 1.00 79.69 176 ASN A CA 1
ATOM 1347 C C . ASN A 1 176 ? -0.370 16.959 -5.583 1.00 79.69 176 ASN A C 1
ATOM 1349 O O . ASN A 1 176 ? -1.303 16.368 -5.046 1.00 79.69 176 ASN A O 1
ATOM 1353 N N . VAL A 1 177 ? 0.893 16.571 -5.391 1.00 78.56 177 VAL A N 1
ATOM 1354 C CA . VAL A 1 177 ? 1.262 15.483 -4.472 1.00 78.56 177 VAL A CA 1
ATOM 1355 C C . VAL A 1 177 ? 1.052 15.910 -3.018 1.00 78.56 177 VAL A C 1
ATOM 1357 O O . VAL A 1 177 ? 0.507 15.149 -2.226 1.00 78.56 177 VAL A O 1
ATOM 1360 N N . VAL A 1 178 ? 1.451 17.132 -2.660 1.00 80.81 178 VAL A N 1
ATOM 1361 C CA . VAL A 1 178 ? 1.276 17.676 -1.305 1.00 80.81 178 VAL A CA 1
ATOM 1362 C C . VAL A 1 178 ? -0.203 17.818 -0.956 1.00 80.81 178 VAL A C 1
ATOM 1364 O O . VAL A 1 178 ? -0.610 17.336 0.097 1.00 80.81 178 VAL A O 1
ATOM 1367 N N . SER A 1 179 ? -1.027 18.365 -1.853 1.00 84.81 179 SER A N 1
ATOM 1368 C CA . SER A 1 179 ? -2.465 18.498 -1.595 1.00 84.81 179 SER A CA 1
ATOM 1369 C C . SER A 1 179 ? -3.168 17.142 -1.457 1.00 84.81 179 SER A C 1
ATOM 1371 O O . SER A 1 179 ? -4.160 17.031 -0.741 1.00 84.81 179 SER A O 1
ATOM 1373 N N . ALA A 1 180 ? -2.645 16.081 -2.081 1.00 85.31 180 ALA A N 1
ATOM 1374 C CA . ALA A 1 180 ? -3.122 14.716 -1.862 1.00 85.31 180 ALA A CA 1
ATOM 1375 C C . ALA A 1 180 ? -2.810 14.192 -0.449 1.00 85.31 180 ALA A C 1
ATOM 1377 O O . ALA A 1 180 ? -3.653 13.522 0.150 1.00 85.31 180 ALA A O 1
ATOM 1378 N N . TYR A 1 181 ? -1.627 14.501 0.098 1.00 84.56 181 TYR A N 1
ATOM 1379 C CA . TYR A 1 181 ? -1.319 14.205 1.501 1.00 84.56 181 TYR A CA 1
ATOM 1380 C C . TYR A 1 181 ? -2.253 14.966 2.434 1.00 84.56 181 TYR A C 1
ATOM 1382 O O . TYR A 1 181 ? -2.879 14.342 3.286 1.00 84.56 181 TYR A O 1
ATOM 1390 N N . GLU A 1 182 ? -2.371 16.281 2.245 1.00 85.38 182 GLU A N 1
ATOM 1391 C CA . GLU A 1 182 ? -3.240 17.148 3.051 1.00 85.38 182 GLU A CA 1
ATOM 1392 C C . GLU A 1 182 ? -4.678 16.6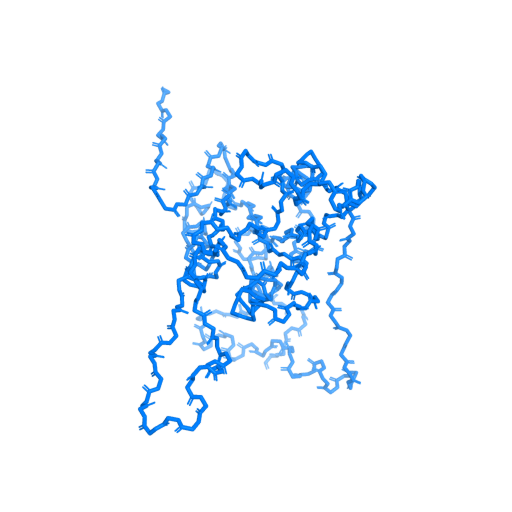31 3.039 1.00 85.38 182 GLU A C 1
ATOM 1394 O O . GLU A 1 182 ? -5.264 16.420 4.093 1.00 85.38 182 GLU A O 1
ATOM 1399 N N . ARG A 1 183 ? -5.203 16.248 1.870 1.00 92.00 183 ARG A N 1
ATOM 1400 C CA . ARG A 1 183 ? -6.539 15.655 1.752 1.00 92.00 183 ARG A CA 1
ATOM 1401 C C . ARG A 1 183 ? -6.750 14.433 2.652 1.00 92.00 183 ARG A C 1
ATOM 1403 O O . ARG A 1 183 ? -7.809 14.303 3.259 1.00 92.00 183 ARG A O 1
ATOM 1410 N N . PHE A 1 184 ? -5.780 13.522 2.736 1.00 90.56 184 PHE A N 1
ATOM 1411 C CA . PHE A 1 184 ? -5.877 12.363 3.632 1.00 90.56 184 PHE A CA 1
ATOM 1412 C C . PHE A 1 184 ? -5.627 12.714 5.102 1.00 90.56 184 PHE A C 1
ATOM 1414 O O . PHE A 1 184 ? -6.140 12.028 5.988 1.00 90.56 184 PHE A O 1
ATOM 1421 N N . LEU A 1 185 ? -4.844 13.758 5.369 1.00 86.12 185 LEU A N 1
ATOM 1422 C CA . LEU A 1 185 ? -4.595 14.264 6.716 1.00 86.12 185 LEU A CA 1
ATOM 1423 C C . LEU A 1 185 ? -5.755 15.109 7.255 1.00 86.12 185 LEU A C 1
ATOM 1425 O O . LEU A 1 185 ? -5.915 15.174 8.468 1.00 86.12 185 LEU A O 1
ATOM 1429 N N . ASP A 1 186 ? -6.614 15.659 6.402 1.00 91.56 186 ASP A N 1
ATOM 1430 C CA . ASP A 1 186 ? -7.738 16.510 6.807 1.00 91.56 186 ASP A CA 1
ATOM 1431 C C . ASP A 1 186 ? -9.066 15.741 6.922 1.00 91.56 186 ASP A C 1
ATOM 1433 O O . ASP A 1 186 ? -9.938 16.133 7.695 1.00 91.56 186 ASP A O 1
ATOM 1437 N N . ASP A 1 187 ? -9.221 14.609 6.225 1.00 92.81 187 ASP A N 1
ATOM 1438 C CA . ASP A 1 187 ? -10.481 13.854 6.172 1.00 92.81 187 ASP A CA 1
ATOM 1439 C C . ASP A 1 187 ? -10.407 12.508 6.921 1.00 92.81 187 ASP A C 1
ATOM 1441 O O . ASP A 1 187 ? -9.848 11.519 6.442 1.00 92.81 187 ASP A O 1
ATOM 1445 N N . ASP A 1 188 ? -11.022 12.451 8.107 1.00 91.56 188 ASP A N 1
ATOM 1446 C CA . ASP A 1 188 ? -11.094 11.251 8.960 1.00 91.56 188 ASP A CA 1
ATOM 1447 C C . ASP A 1 188 ? -11.942 10.108 8.380 1.00 91.56 188 ASP A C 1
ATOM 1449 O O . ASP A 1 188 ? -11.874 8.973 8.881 1.00 91.56 188 ASP A O 1
ATOM 1453 N N . SER A 1 189 ? -12.772 10.401 7.372 1.00 96.06 189 SER A N 1
ATOM 1454 C CA . SER A 1 189 ? -13.637 9.422 6.711 1.00 96.06 189 SER A CA 1
ATOM 1455 C C . SER A 1 189 ? -12.890 8.590 5.667 1.00 96.06 189 SER A C 1
ATOM 1457 O O . SER A 1 189 ? -13.351 7.508 5.298 1.00 96.06 189 SER A O 1
ATOM 1459 N N . LEU A 1 190 ? -11.715 9.047 5.225 1.00 96.31 190 LEU A N 1
ATOM 1460 C CA . LEU A 1 190 ? -10.895 8.349 4.242 1.00 96.31 190 LEU A CA 1
ATOM 1461 C C . LEU A 1 190 ? -9.925 7.387 4.933 1.00 96.31 190 LEU A C 1
ATOM 1463 O O . LEU A 1 190 ? -9.006 7.791 5.644 1.00 96.31 190 LEU A O 1
ATOM 1467 N N . TYR A 1 191 ? -10.097 6.093 4.682 1.00 97.38 191 TYR A N 1
ATOM 1468 C CA . TYR A 1 191 ? -9.172 5.039 5.096 1.00 97.38 191 TYR A CA 1
ATOM 1469 C C . TYR A 1 191 ? -9.185 3.908 4.063 1.00 97.38 191 TYR A C 1
ATOM 1471 O O . TYR A 1 191 ? -10.209 3.620 3.442 1.00 97.38 191 TYR A O 1
ATOM 1479 N N . GLY A 1 192 ? -8.029 3.286 3.835 1.00 97.44 192 GLY A N 1
ATOM 1480 C CA . GLY A 1 192 ? -7.853 2.233 2.831 1.00 9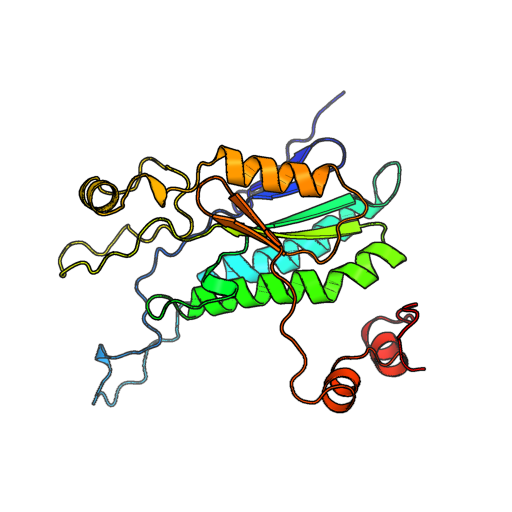7.44 192 GLY A CA 1
ATOM 1481 C C . GLY A 1 192 ? -7.957 2.730 1.390 1.00 97.44 192 GLY A C 1
ATOM 1482 O O . GLY A 1 192 ? -8.060 1.918 0.468 1.00 97.44 192 GLY A O 1
ATOM 1483 N N . ARG A 1 193 ? -7.946 4.052 1.176 1.00 97.50 193 ARG A N 1
ATOM 1484 C CA . ARG A 1 193 ? -8.033 4.662 -0.150 1.00 97.50 193 ARG A CA 1
ATOM 1485 C C . ARG A 1 193 ? -6.647 4.830 -0.755 1.00 97.50 193 ARG A C 1
ATOM 1487 O O . ARG A 1 193 ? -5.643 4.991 -0.061 1.00 97.50 193 ARG A O 1
ATOM 1494 N N . VAL A 1 194 ? -6.627 4.796 -2.081 1.00 96.31 194 VAL A N 1
ATOM 1495 C CA . VAL A 1 194 ? -5.432 4.976 -2.899 1.00 96.31 194 VAL A CA 1
ATOM 1496 C C . VAL A 1 194 ? -5.725 6.091 -3.889 1.00 96.31 194 VAL A C 1
ATOM 1498 O O . VAL A 1 194 ? -6.752 6.037 -4.566 1.00 96.31 194 VAL A O 1
ATOM 1501 N N . LEU A 1 195 ? -4.865 7.103 -3.951 1.00 93.94 195 LEU A N 1
ATOM 1502 C CA . LEU A 1 195 ? -5.051 8.260 -4.823 1.00 93.94 195 LEU A CA 1
ATOM 1503 C C . LEU A 1 195 ? -3.900 8.371 -5.818 1.00 93.94 195 LEU A C 1
ATOM 1505 O O . LEU A 1 195 ? -2.758 8.550 -5.411 1.00 93.94 195 LEU A O 1
ATOM 1509 N N . GLU A 1 196 ? -4.186 8.279 -7.109 1.00 92.12 196 GLU A N 1
ATOM 1510 C CA . GLU A 1 196 ? -3.235 8.621 -8.161 1.00 92.12 196 GLU A CA 1
ATOM 1511 C C . GLU A 1 196 ? -3.110 10.139 -8.278 1.00 92.12 196 GLU A C 1
ATOM 1513 O O . GLU A 1 196 ? -4.121 10.824 -8.422 1.00 92.12 196 GLU A O 1
ATOM 1518 N N . CYS A 1 197 ? -1.883 10.656 -8.257 1.00 85.06 197 CYS A N 1
ATOM 1519 C CA . CYS A 1 197 ? -1.590 12.051 -8.585 1.00 85.06 197 CYS A CA 1
ATOM 1520 C C . CYS A 1 197 ? -0.982 12.089 -9.986 1.00 85.06 197 CYS A C 1
ATOM 1522 O O . CYS A 1 197 ? 0.145 11.629 -10.164 1.00 85.06 197 CYS A O 1
ATOM 1524 N N . SER A 1 198 ? -1.715 12.615 -10.963 1.00 83.19 198 SER A N 1
ATOM 1525 C CA . SER A 1 198 ? -1.328 12.581 -12.374 1.00 83.19 198 SER A CA 1
ATOM 1526 C C . SER A 1 198 ? -1.555 13.940 -13.017 1.00 83.19 198 SER A C 1
ATOM 1528 O O . SER A 1 198 ? -2.681 14.448 -13.042 1.00 83.19 198 SER A O 1
ATOM 1530 N N . ALA A 1 199 ? -0.466 14.548 -13.488 1.00 79.94 199 ALA A N 1
ATOM 1531 C CA . 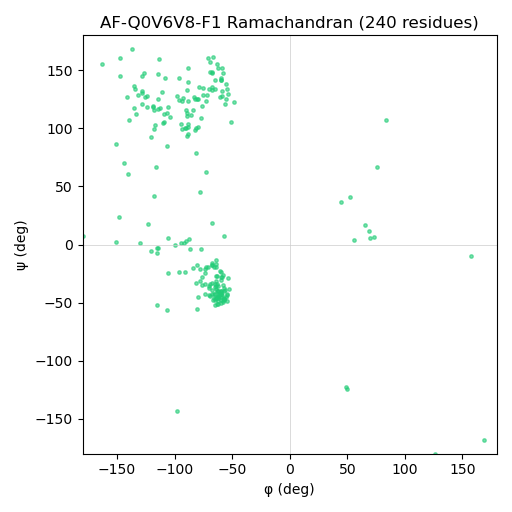ALA A 1 199 ? -0.430 15.944 -13.898 1.00 79.94 199 ALA A CA 1
ATOM 1532 C C . ALA A 1 199 ? -1.041 16.841 -12.801 1.00 79.94 199 ALA A C 1
ATOM 1534 O O . ALA A 1 199 ? -0.643 16.776 -11.636 1.00 79.94 199 ALA A O 1
ATOM 1535 N N . GLU A 1 200 ? -2.051 17.636 -13.136 1.00 81.94 200 GLU A N 1
ATOM 1536 C CA . GLU A 1 200 ? -2.761 18.521 -12.203 1.00 81.94 200 GLU A CA 1
ATOM 1537 C C . GLU A 1 200 ? -3.968 17.857 -11.517 1.00 81.94 200 GLU A C 1
ATOM 1539 O O . GLU A 1 200 ? -4.708 18.511 -10.783 1.00 81.94 200 GLU A O 1
ATOM 1544 N N . LYS A 1 201 ? -4.214 16.567 -11.771 1.00 87.00 201 LYS A N 1
ATOM 1545 C CA . LYS A 1 201 ? -5.422 15.861 -11.331 1.00 87.00 201 LYS A CA 1
ATOM 1546 C C . LYS A 1 201 ? -5.115 14.784 -10.299 1.00 87.00 201 LYS A C 1
ATOM 1548 O O . LYS A 1 201 ? -3.989 14.297 -10.175 1.00 87.00 201 LYS A O 1
ATOM 1553 N N . GLN A 1 202 ? -6.156 14.413 -9.560 1.00 91.19 202 GLN A N 1
ATOM 1554 C CA . GLN A 1 202 ? -6.128 13.343 -8.572 1.00 91.19 202 GLN A CA 1
ATOM 1555 C C . GLN A 1 202 ? -7.271 12.368 -8.834 1.00 91.19 202 GLN A C 1
ATOM 1557 O O . GLN A 1 202 ? -8.420 12.792 -8.982 1.00 91.19 202 GLN A O 1
ATOM 1562 N N . PHE A 1 203 ? -6.976 11.072 -8.845 1.00 92.69 203 PHE A N 1
ATOM 1563 C CA . PHE A 1 203 ? -7.954 10.025 -9.134 1.00 92.69 203 PHE A CA 1
ATOM 1564 C C . PHE A 1 203 ? -7.938 8.964 -8.043 1.00 92.69 203 PHE A C 1
ATOM 1566 O O . PHE A 1 203 ? -6.882 8.449 -7.688 1.00 92.69 203 PHE A O 1
ATOM 1573 N N . PHE A 1 204 ? -9.104 8.607 -7.505 1.00 95.56 204 PHE A N 1
ATOM 1574 C CA . PHE A 1 204 ? -9.174 7.452 -6.616 1.00 95.56 204 PHE A CA 1
ATOM 1575 C C . PHE A 1 204 ? -9.016 6.168 -7.422 1.00 95.56 204 PHE A C 1
ATOM 1577 O O . PHE A 1 204 ? -9.725 5.942 -8.401 1.00 95.56 204 PHE A O 1
ATOM 1584 N N . LEU A 1 205 ? -8.092 5.326 -6.975 1.00 94.25 205 LEU A N 1
ATOM 1585 C CA . LEU A 1 205 ? -7.850 4.017 -7.550 1.00 94.25 205 LEU A CA 1
ATOM 1586 C C . LEU A 1 205 ? -8.635 2.967 -6.777 1.00 94.25 205 LEU A C 1
ATOM 1588 O O . LEU A 1 205 ? -8.259 2.550 -5.671 1.00 94.25 205 LEU A O 1
ATOM 1592 N N . GLU A 1 206 ? -9.733 2.534 -7.383 1.00 93.25 206 GLU A N 1
ATOM 1593 C CA . GLU A 1 206 ? -10.595 1.516 -6.805 1.00 93.25 206 GLU A CA 1
ATOM 1594 C C . GLU A 1 206 ? -9.903 0.139 -6.782 1.00 93.25 206 GLU A C 1
ATOM 1596 O O . GLU A 1 206 ? -9.052 -0.160 -7.630 1.00 93.25 206 GLU A O 1
ATOM 1601 N N . PRO A 1 207 ? -10.200 -0.713 -5.784 1.00 89.94 207 PRO A N 1
ATOM 1602 C CA . PRO A 1 207 ? -9.727 -2.091 -5.778 1.00 89.94 207 PRO A CA 1
ATOM 1603 C C . PRO A 1 207 ? -10.194 -2.848 -7.032 1.00 89.94 207 PRO A C 1
ATOM 1605 O O . PRO A 1 207 ? -11.293 -2.590 -7.530 1.00 89.94 207 PRO A O 1
ATOM 1608 N N . PRO A 1 208 ? -9.401 -3.811 -7.534 1.00 88.50 208 PRO A N 1
ATOM 1609 C CA . PRO A 1 208 ? -9.807 -4.612 -8.680 1.00 88.50 208 PRO A CA 1
ATOM 1610 C C . PRO A 1 208 ? -11.098 -5.381 -8.379 1.00 88.50 208 PRO A C 1
ATOM 1612 O O . PRO A 1 208 ? -11.299 -5.897 -7.276 1.00 88.50 208 PRO A O 1
ATOM 1615 N N . ALA A 1 209 ? -11.968 -5.478 -9.384 1.00 90.62 209 ALA A N 1
ATOM 1616 C CA . ALA A 1 209 ? -13.187 -6.263 -9.277 1.00 90.62 209 ALA A CA 1
ATOM 1617 C C . ALA A 1 209 ? -12.860 -7.757 -9.122 1.00 90.62 209 ALA A C 1
ATOM 1619 O O . ALA A 1 209 ? -11.951 -8.295 -9.755 1.00 90.62 209 ALA A O 1
ATOM 1620 N N . LEU A 1 210 ? -13.638 -8.442 -8.287 1.00 92.75 210 LEU A N 1
ATOM 1621 C CA . LEU A 1 210 ? -13.509 -9.880 -8.083 1.00 92.75 210 LEU A CA 1
ATOM 1622 C C . LEU A 1 210 ? -14.036 -10.641 -9.307 1.00 92.75 210 LEU A C 1
ATOM 1624 O O . LEU A 1 210 ? -15.204 -10.501 -9.667 1.00 92.75 210 LEU A O 1
ATOM 1628 N N . ALA A 1 211 ? -13.193 -11.485 -9.904 1.00 93.44 211 ALA A N 1
ATOM 1629 C CA . ALA A 1 211 ? -13.491 -12.148 -11.175 1.00 93.44 211 ALA A CA 1
ATOM 1630 C C . ALA A 1 211 ? -14.676 -13.132 -11.119 1.00 93.44 211 ALA A C 1
ATOM 1632 O O . ALA A 1 211 ? -15.416 -13.245 -12.090 1.00 93.44 211 ALA A O 1
ATOM 1633 N N . ASN A 1 212 ? -14.881 -13.832 -9.996 1.00 95.38 212 ASN A N 1
ATOM 1634 C CA . ASN A 1 212 ? -15.943 -14.836 -9.843 1.00 95.38 212 ASN A CA 1
ATOM 1635 C C . ASN A 1 212 ? -16.947 -14.461 -8.740 1.00 95.38 212 ASN A C 1
ATOM 1637 O O . ASN A 1 212 ? -17.324 -15.284 -7.901 1.00 95.38 212 ASN A O 1
ATOM 1641 N N . GLY A 1 213 ? -17.327 -13.179 -8.690 1.00 91.25 213 GLY A N 1
ATOM 1642 C CA . GLY A 1 213 ? -18.390 -12.672 -7.821 1.00 91.25 213 GLY A CA 1
ATOM 1643 C C . GLY A 1 213 ? -18.263 -13.132 -6.363 1.00 91.25 213 GLY A C 1
ATOM 1644 O O . GLY A 1 213 ? -17.253 -12.884 -5.701 1.00 91.25 213 GLY A O 1
ATOM 1645 N N . TYR A 1 214 ? -19.300 -13.804 -5.854 1.00 89.81 214 TYR A N 1
ATOM 1646 C CA . TYR A 1 214 ? -19.351 -14.269 -4.463 1.00 89.81 214 TYR A CA 1
ATOM 1647 C C . TYR A 1 214 ? -18.256 -15.297 -4.129 1.00 89.81 214 TYR A C 1
ATOM 1649 O O . TYR A 1 214 ? -17.740 -15.282 -3.013 1.00 89.81 214 TYR A O 1
ATOM 1657 N N . VAL A 1 215 ? -17.873 -16.159 -5.079 1.00 92.88 215 VAL A N 1
ATOM 1658 C CA . VAL A 1 215 ? -16.884 -17.223 -4.846 1.00 92.88 215 VAL A CA 1
ATOM 1659 C C . VAL A 1 215 ? -15.516 -16.605 -4.573 1.00 92.88 215 VAL A C 1
ATOM 1661 O O . VAL A 1 215 ? -14.871 -16.931 -3.579 1.00 92.88 215 VAL A O 1
ATOM 1664 N N . SER A 1 216 ? -15.103 -15.643 -5.402 1.00 93.62 216 SER A N 1
ATOM 1665 C CA . SER A 1 216 ? -13.874 -14.877 -5.170 1.00 93.62 216 SER A CA 1
ATOM 1666 C C . SER A 1 216 ? -13.961 -14.024 -3.903 1.00 93.62 216 SER A C 1
ATOM 1668 O O . SER A 1 216 ? -12.976 -13.917 -3.180 1.00 93.62 216 SER A O 1
ATOM 1670 N N . ARG A 1 217 ? -15.137 -13.458 -3.589 1.00 92.19 217 ARG A N 1
ATOM 1671 C CA . ARG A 1 217 ? -15.348 -12.691 -2.349 1.00 92.19 217 ARG A CA 1
ATOM 1672 C C . ARG A 1 217 ? -15.089 -13.558 -1.125 1.00 92.19 217 ARG A C 1
ATOM 1674 O O . ARG A 1 217 ? -14.357 -13.147 -0.234 1.00 92.19 217 ARG A O 1
ATOM 1681 N N . ARG A 1 218 ? -15.616 -14.783 -1.121 1.00 89.56 218 ARG A N 1
ATOM 1682 C CA . ARG A 1 218 ? -15.487 -15.717 -0.001 1.00 89.56 218 ARG A CA 1
ATOM 1683 C C . ARG A 1 218 ? -14.036 -16.062 0.337 1.00 89.56 218 ARG A C 1
ATOM 1685 O O . ARG A 1 218 ? -13.762 -16.332 1.505 1.00 89.56 218 ARG A O 1
ATOM 1692 N N . ALA A 1 219 ? -13.142 -16.049 -0.653 1.00 90.75 219 ALA A N 1
ATOM 1693 C CA . ALA A 1 219 ? -11.718 -16.334 -0.479 1.00 90.75 219 ALA A CA 1
ATOM 1694 C C . ALA A 1 219 ? -10.941 -15.201 0.215 1.00 90.75 219 ALA A C 1
ATOM 1696 O O . ALA A 1 219 ? -9.869 -15.450 0.758 1.00 90.75 219 ALA A O 1
ATOM 1697 N N . VAL A 1 220 ? -11.469 -13.973 0.196 1.00 91.56 220 VAL A N 1
ATOM 1698 C CA . VAL A 1 220 ? -10.814 -12.784 0.772 1.00 91.56 220 VAL A CA 1
ATOM 1699 C C . VAL A 1 220 ? -11.581 -12.181 1.953 1.00 91.56 220 VAL A C 1
ATOM 1701 O O . VAL A 1 220 ? -11.076 -11.274 2.608 1.00 91.56 220 VAL A O 1
ATOM 1704 N N . THR A 1 221 ? -12.790 -12.669 2.245 1.00 94.38 221 THR A N 1
ATOM 1705 C CA . THR A 1 221 ? -13.533 -12.302 3.456 1.00 94.38 221 THR A CA 1
ATOM 1706 C C . THR A 1 221 ? -12.824 -12.840 4.696 1.00 94.38 221 THR A C 1
ATOM 1708 O O . THR A 1 221 ? -12.461 -14.017 4.749 1.00 94.38 221 THR A O 1
ATOM 1711 N N . VAL A 1 222 ? -12.664 -11.983 5.707 1.00 96.75 222 VAL A N 1
ATOM 1712 C CA . VAL A 1 222 ? -12.063 -12.355 6.992 1.00 96.75 222 VAL A CA 1
ATOM 1713 C C . VAL A 1 222 ? -12.858 -13.490 7.634 1.00 96.75 222 VAL A C 1
ATOM 1715 O O . VAL A 1 222 ? -14.083 -13.444 7.713 1.00 96.75 222 VAL A O 1
ATOM 1718 N N . TRP A 1 223 ? -12.141 -14.513 8.090 1.00 96.94 223 TRP A N 1
ATOM 1719 C CA . TRP A 1 223 ? -12.685 -15.584 8.915 1.00 96.94 223 TRP A CA 1
ATOM 1720 C C . TRP A 1 223 ? -12.180 -15.385 10.344 1.00 96.94 223 TRP A C 1
ATOM 1722 O O . TRP A 1 223 ? -10.973 -15.462 10.591 1.00 96.94 223 TRP A O 1
ATOM 1732 N N . ASP A 1 224 ? -13.092 -15.070 11.262 1.00 97.12 224 ASP A N 1
ATOM 1733 C CA . ASP A 1 224 ? -12.771 -14.615 12.616 1.00 97.12 224 ASP A CA 1
ATOM 1734 C C . ASP A 1 224 ? -11.948 -15.624 13.426 1.00 97.12 224 ASP A C 1
ATOM 1736 O O . ASP A 1 224 ? -10.982 -15.194 14.050 1.00 97.12 224 ASP A O 1
ATOM 1740 N N . PRO A 1 225 ? -12.196 -16.946 13.375 1.00 97.62 225 PRO A N 1
ATOM 1741 C CA . PRO A 1 225 ? -11.344 -17.923 14.049 1.00 97.62 225 PRO A CA 1
ATOM 1742 C C . PRO A 1 225 ? -9.871 -17.869 13.616 1.00 97.62 225 PRO A C 1
ATOM 1744 O O . PRO A 1 225 ? -8.975 -17.960 14.459 1.00 97.62 225 PRO A O 1
ATOM 1747 N N . LEU A 1 226 ? -9.589 -17.674 12.320 1.00 96.88 226 LEU A N 1
ATOM 1748 C CA . LEU A 1 226 ?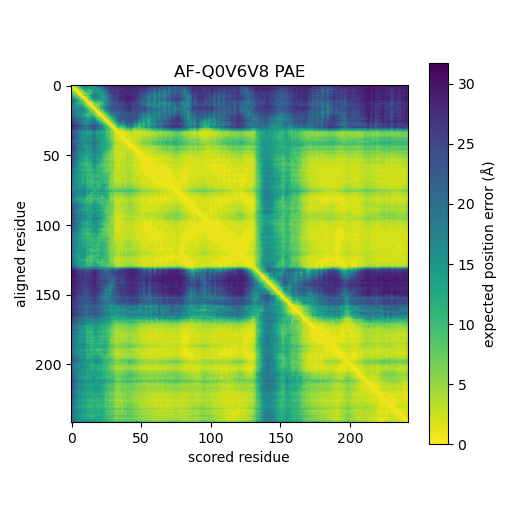 -8.213 -17.484 11.844 1.00 96.88 226 LEU A CA 1
ATOM 1749 C C . LEU A 1 226 ? -7.655 -16.142 12.315 1.00 96.88 226 LEU A C 1
ATOM 1751 O O . LEU A 1 226 ? -6.525 -16.084 12.801 1.00 96.88 226 LEU A O 1
ATOM 1755 N N . PHE A 1 227 ? -8.449 -15.076 12.204 1.00 97.50 227 PHE A N 1
ATOM 1756 C CA . PHE A 1 227 ? -8.047 -13.754 12.670 1.00 97.50 227 PHE A CA 1
ATOM 1757 C C . PHE A 1 227 ? -7.688 -13.787 14.165 1.00 97.50 227 PHE A C 1
ATOM 1759 O O . PHE A 1 227 ? -6.607 -13.346 14.549 1.00 97.50 227 PHE A O 1
ATOM 1766 N N . GLN A 1 228 ? -8.522 -14.405 14.999 1.00 97.38 228 GLN A N 1
ATOM 1767 C CA . GLN A 1 228 ? -8.296 -14.576 16.430 1.00 97.38 228 GLN A CA 1
ATOM 1768 C C . GLN A 1 228 ? -7.056 -15.429 16.724 1.00 97.38 228 GLN A C 1
ATOM 1770 O O . GLN A 1 228 ? -6.272 -15.088 17.612 1.00 97.38 228 GLN A O 1
ATOM 1775 N N . ALA A 1 229 ? -6.813 -16.503 15.969 1.00 97.75 229 ALA A N 1
ATOM 1776 C CA . ALA A 1 229 ? -5.601 -17.308 16.124 1.00 97.75 229 ALA A CA 1
ATOM 1777 C C . ALA A 1 229 ? -4.324 -16.478 15.879 1.00 97.75 229 ALA A C 1
ATOM 1779 O O . ALA A 1 229 ? -3.362 -16.565 16.660 1.00 97.75 229 ALA A O 1
ATOM 1780 N N . CYS A 1 230 ? -4.342 -15.638 14.838 1.00 96.62 230 CYS A N 1
ATOM 1781 C CA . CYS A 1 230 ? -3.239 -14.760 14.447 1.00 96.62 230 CYS A CA 1
ATOM 1782 C C . CYS A 1 230 ? -3.063 -13.553 15.383 1.00 96.62 230 CYS A C 1
ATOM 1784 O O . CYS A 1 230 ? -1.934 -13.227 15.748 1.00 96.62 230 CYS A O 1
ATOM 1786 N N . HIS A 1 231 ? -4.157 -12.908 15.790 1.00 96.44 231 HIS A N 1
ATOM 1787 C CA . HIS A 1 231 ? -4.152 -11.575 16.407 1.00 96.44 231 HIS A CA 1
ATOM 1788 C C . HIS A 1 231 ? -4.623 -11.549 17.867 1.00 96.44 231 HIS A C 1
ATOM 1790 O O . HIS A 1 231 ? -4.524 -10.514 18.515 1.00 96.44 231 HIS A O 1
ATOM 1796 N N . LYS A 1 232 ? -5.052 -12.693 18.416 1.00 96.75 232 LYS A N 1
ATOM 1797 C CA . LYS A 1 232 ? -5.487 -12.901 19.815 1.00 96.75 232 LYS A CA 1
ATOM 1798 C C . LYS A 1 232 ? -6.809 -12.235 20.208 1.00 96.75 232 LYS A C 1
ATOM 1800 O O . LYS A 1 232 ? -7.225 -12.352 21.355 1.00 96.75 232 LYS A O 1
ATOM 1805 N N . GLU A 1 233 ? -7.503 -11.627 19.257 1.00 96.12 233 GLU A N 1
ATOM 1806 C CA . GLU A 1 233 ? -8.842 -11.055 19.405 1.00 96.12 233 GLU A CA 1
ATOM 1807 C C . GLU A 1 233 ? -9.611 -11.179 18.084 1.00 96.12 233 GLU A C 1
ATOM 1809 O O . GLU A 1 233 ? -8.991 -11.363 17.039 1.00 96.12 233 GLU A O 1
ATOM 1814 N N . ASN A 1 234 ? -10.942 -11.095 18.121 1.00 95.81 234 ASN A N 1
ATOM 1815 C CA . ASN A 1 234 ? -11.768 -11.122 16.908 1.00 95.81 234 ASN A CA 1
ATOM 1816 C C . ASN A 1 234 ? -11.572 -9.847 16.082 1.00 95.81 234 ASN A C 1
ATOM 1818 O O . ASN A 1 234 ? -11.216 -8.794 16.621 1.00 95.81 234 ASN A O 1
ATOM 1822 N N . SER A 1 235 ? -11.855 -9.922 14.779 1.00 96.56 235 SER A N 1
ATOM 1823 C CA . SER A 1 235 ? -11.678 -8.771 13.890 1.00 96.56 235 SER A CA 1
ATOM 1824 C C . SER A 1 235 ? -12.655 -7.635 14.196 1.00 96.56 235 SER A C 1
ATOM 1826 O O . SER A 1 235 ? -12.299 -6.468 14.049 1.00 96.56 235 SER A O 1
ATOM 1828 N N . GLY A 1 236 ? -13.872 -7.972 14.641 1.00 95.25 236 GLY A N 1
ATOM 1829 C CA . GLY A 1 236 ? -14.953 -7.009 14.871 1.00 95.25 236 GLY A CA 1
ATOM 1830 C C . GLY A 1 236 ? -15.578 -6.462 13.584 1.00 95.25 236 GLY A C 1
ATOM 1831 O O . GLY A 1 236 ? -16.416 -5.564 13.650 1.00 95.25 236 GLY A O 1
ATOM 1832 N N . LEU A 1 237 ? -15.193 -6.990 12.419 1.00 95.81 237 LEU A N 1
ATOM 1833 C CA . LEU A 1 237 ? -15.729 -6.554 11.136 1.00 95.81 237 LEU A CA 1
ATOM 1834 C C . LEU A 1 237 ? -17.148 -7.098 10.938 1.00 95.81 237 LEU A C 1
ATOM 1836 O O . LEU A 1 237 ? -17.408 -8.281 11.136 1.00 95.81 237 LEU A O 1
ATOM 1840 N N . SER A 1 238 ? -18.063 -6.243 10.485 1.00 94.12 238 SER A N 1
ATOM 1841 C CA . SER A 1 238 ? -19.477 -6.600 10.287 1.00 94.12 238 SER A CA 1
ATOM 1842 C C . SER A 1 238 ? -19.725 -7.643 9.190 1.00 94.12 238 SER A C 1
ATOM 1844 O O . SER A 1 238 ? -20.783 -8.264 9.163 1.00 94.12 238 SER A O 1
ATOM 1846 N N . ASP A 1 239 ? -18.766 -7.826 8.284 1.00 94.44 239 ASP A N 1
ATOM 1847 C CA . ASP A 1 239 ? -18.780 -8.807 7.198 1.00 94.44 239 ASP A CA 1
ATOM 1848 C C . ASP A 1 239 ? -17.844 -10.000 7.455 1.00 94.44 239 ASP A C 1
ATOM 1850 O O . ASP A 1 239 ? -17.681 -10.835 6.562 1.00 94.44 239 ASP A O 1
ATOM 1854 N N . ALA A 1 240 ? -17.219 -10.087 8.638 1.00 95.44 240 ALA A N 1
ATOM 1855 C CA . ALA A 1 240 ? -16.416 -11.245 9.003 1.00 95.44 240 ALA A CA 1
ATOM 1856 C C . ALA A 1 240 ? -17.293 -12.486 9.173 1.00 95.44 240 ALA A C 1
ATOM 1858 O O . ALA A 1 240 ? -18.463 -12.432 9.558 1.00 95.44 240 ALA A O 1
ATOM 1859 N N . ILE A 1 241 ? -16.699 -13.629 8.864 1.00 94.38 241 ILE A N 1
ATOM 1860 C CA . ILE A 1 241 ? -17.349 -14.925 8.980 1.00 94.38 241 ILE A CA 1
ATOM 1861 C C . ILE A 1 241 ? -17.009 -15.486 10.355 1.00 94.38 241 ILE A C 1
ATOM 1863 O O . ILE A 1 241 ? -15.814 -15.561 10.657 1.00 94.38 241 ILE A O 1
ATOM 1867 N N . PRO A 1 242 ? -18.017 -15.872 11.153 1.00 90.94 242 PRO A N 1
ATOM 1868 C CA . PRO A 1 242 ? -17.811 -16.366 12.508 1.00 90.94 242 PRO A CA 1
ATOM 1869 C C . PRO A 1 242 ? -17.041 -17.694 12.562 1.00 90.94 242 PRO A C 1
ATOM 1871 O O . PRO A 1 242 ? -16.934 -18.407 11.530 1.00 90.94 242 PRO A O 1
#

InterPro domains:
  IPR002347 Short-chain dehydrogenase/reductase SDR [PF00106] (53-133)
  IPR002347 Short-chain dehydrogenase/reductase SDR [PR00081] (2-13)
  IPR002347 Short-chain dehydrogenase/reductase SDR [PR00081] (74-90)
  IPR002347 Short-chain dehydrogenase/reductase SDR [PR00081] (100-119)
  IPR002347 Short-chain dehydrogenase/reductase SDR [PR00081] (122-139)
  IPR036291 NAD(P)-binding domain superfamily [SSF51735] (48-142)

Foldseek 3Di:
DDDDDDDDPQWPFDDPPQATETDADQDPQDQFDPVPPVCVVPPDDDDDTDLVRLCRLAVVLVVSVVVCLVVQCVPPDFEYEYEHEAAVCCVVNDNSCVSNVVSRVNVLVVQLVCALLCCVPGVYAYEYEHEYDDDDDDDDDDDRRGDDDGRDQPDPRDDVVRVVPDDLQFDFHPVQVVVVVVVRRVDSVDHSWYWYRTRNDIDIDDDDDQPPPVVSVVVPAAAQVVVCVVPVHGSPDPRHHD

pLDDT: mean 75.49, std 24.55, range [22.91, 98.25]

Mean predicted aligned error: 10.3 Å

Solvent-accessible surface area (backbone atoms only — not comparable to full-atom values): 14491 Å² total; per-residue (Å²): 142,81,86,85,82,78,83,55,97,86,56,47,59,49,72,58,101,72,37,47,42,52,46,76,85,83,66,55,72,68,93,70,59,96,77,47,71,89,50,66,95,50,95,62,81,76,77,81,78,80,54,64,45,37,51,52,59,28,49,42,51,56,55,48,49,56,52,46,53,63,53,24,60,68,37,100,64,59,19,39,46,40,49,43,75,41,30,38,36,35,77,57,69,51,90,90,45,59,63,54,22,50,18,23,28,49,40,54,52,50,30,46,70,44,12,64,54,33,37,78,74,47,50,23,34,24,28,32,38,15,44,33,76,37,78,88,81,90,80,82,90,87,82,90,80,82,80,47,74,82,57,49,49,95,56,101,80,66,59,66,75,65,55,75,72,51,66,77,81,49,47,36,49,57,67,48,53,51,51,52,50,49,53,57,72,71,35,90,85,56,51,38,46,35,34,34,30,44,20,93,45,74,44,79,57,74,80,82,80,62,91,55,52,70,65,47,45,62,77,70,46,53,44,28,66,61,42,22,73,76,68,77,45,68,70,83,53,93,76,45,38,123

Nearest PDB structures (foldseek):
  5zi0-assembly1_D  TM=8.321E-01  e=8.135E-05  Levilactobacillus brevis ATCC 367
  3imf-assembly1_B  TM=9.172E-01  e=1.035E-03  Bacillus anthracis str. 'Ames Ancestor'
  3imf-assembly1_C  TM=9.179E-01  e=1.615E-03  Bacillus anthracis str. 'Ames Ancestor'
  6vlx-assembly1_B-2  TM=7.986E-01  e=2.722E-04  Alistipes finegoldii
  3imf-assembly1_D  TM=7.565E-01  e=1.103E-03  Bacillus anthracis str. 'Ames Ancestor'

Secondary structure (DSSP, 8-state):
--------TT-EEEEETTEEEEE----------TT-GGGTT-SSPPPPPP-HHHIIIIIHHHHHHHHHHHHHTTSSSS-EEEEEE--GGGTS--TT-HHHHHHHHHHHHHHHHHHHHHHHHH-EEEEEEEEPP-----PPSS--SS---SS--S-TTS-HHHHHTS-GGG---HHHHHHHHHHHHH-TT--S-EEEEETTEEEE-PPPPPTTHHHHHHHHS-BHHHHHHHHSS----TT-B-

Radius of gyration: 20.21 Å; Cα contacts (8 Å, |Δi|>4): 365; chains: 1; bounding box: 47×46×52 Å

Sequence (242 aa):
MGELMLFVRTLGLLIRGKEVGLYVKQLVDECSSIYIFEHRNSDKIPPKPDLSCTDIDYKGVVYGTQLAIHFMRKNKAPGGKIVATASVAAIVPHESYPEYDGAKAAVVNFVRATARILKDKENITINAICPGQSKKLLVQRETISKLTILGIVQTSIIPQEMVDAVSPECLTPISNVVSAYERFLDDDSLYGRVLECSAEKQFFLEPPALANGYVSRRAVTVWDPLFQACHKENSGLSDAIP

Organism: Phaeosphaeria nodorum (strain SN15 / ATCC MYA-4574 / FGSC 10173) (NCBI:txid321614)